Protein AF-A0A133UTX4-F1 (afdb_monomer)

Foldseek 3Di:
DDKAALCVLLVPDDDCPPLNVLVQVVFVVCQVVCVPDDPVLLVVLCQFQVWDWDDPPPQFPTKIKADQFAQWIKIWTWHDPDPVCVVVVDHITTGIIIGGPCNSFAHSVLVSLLVVLSSLLSVCVVVVHWAPADPDDDPDPLVVLLVQLLVLQPPVDPVSLQVLLNLRVFDWDDDPQWIWRWDDRGVQKIWIWIDHPDTDIFIGGPCSRSGHNVSRVSSRSSSSLSSLCVSCVVVVVDPGGPSSVVRGRD

Organism: NCBI:txid1698267

Nearest PDB structures (foldseek):
  6zgp-assembly1_B  TM=2.156E-01  e=4.205E+00  Acinetobacter baumannii
  5b3g-assembly1_A  TM=2.684E-01  e=7.625E+00  Arabidopsis thaliana

Mean predicted aligned error: 5.7 Å

Secondary structure (DSSP, 8-state):
---B-HHHHTT-SSS--HHHHHHHHHHHHHHHHHHT--HHHHHHHHHHHT-EE---SSS-SEEEEEEEETTEEEEEEEE---GGGGGGT---EEEEEEESTTGGGS-HHHHHHHHHHHHHHHHHHHHTPPP--------SHHHHHHHHHHTTS-TT-HHHHHHHHHHHTSEEEEETTEEEEEEEEETTEEEEEEESSS-EEEEESTTGGGS-HHHHHHHHHHHHHHHHHHHHHHTTTS---THHHHTS--

Structure (mmCIF, N/CA/C/O backbone):
data_AF-A0A133UTX4-F1
#
_entry.id   AF-A0A133UTX4-F1
#
loop_
_atom_site.group_PDB
_atom_site.id
_atom_site.type_symbol
_atom_site.label_atom_id
_atom_site.label_alt_id
_atom_site.label_comp_id
_atom_site.label_asym_id
_atom_site.label_entity_id
_atom_site.label_seq_id
_atom_site.pdbx_PDB_ins_code
_atom_site.Cartn_x
_atom_site.Cartn_y
_atom_site.Cartn_z
_atom_site.occupancy
_atom_site.B_iso_or_equiv
_atom_site.auth_seq_id
_atom_site.auth_comp_id
_atom_site.auth_asym_id
_atom_site.auth_atom_id
_atom_site.pdbx_PDB_model_num
ATOM 1 N N . MET A 1 1 ? -10.761 0.701 -17.772 1.00 80.81 1 MET A N 1
ATOM 2 C CA . MET A 1 1 ? -10.208 0.961 -16.427 1.00 80.81 1 MET A CA 1
ATOM 3 C C . MET A 1 1 ? -9.755 2.407 -16.413 1.00 80.81 1 MET A C 1
ATOM 5 O O . MET A 1 1 ? -9.067 2.785 -17.349 1.00 80.81 1 MET A O 1
ATOM 9 N N . GLU A 1 2 ? -10.198 3.218 -15.453 1.00 92.25 2 GLU A N 1
ATOM 10 C CA . GLU A 1 2 ? -9.689 4.590 -15.301 1.00 92.25 2 GLU A CA 1
ATOM 11 C C . GLU A 1 2 ? -8.306 4.520 -14.645 1.00 92.25 2 GLU A C 1
ATOM 13 O O . GLU A 1 2 ? -8.158 3.900 -13.590 1.00 92.25 2 GLU A O 1
ATOM 18 N N . LEU A 1 3 ? -7.305 5.098 -15.306 1.00 95.56 3 LEU A N 1
ATOM 19 C CA . LEU A 1 3 ? -5.949 5.248 -14.787 1.00 95.56 3 LEU A CA 1
ATOM 20 C C . LEU A 1 3 ? -5.788 6.688 -14.329 1.00 95.56 3 LEU A C 1
ATOM 22 O O . LEU A 1 3 ? -6.076 7.603 -15.098 1.00 95.56 3 LEU A O 1
ATOM 26 N N . ILE A 1 4 ? -5.310 6.876 -13.106 1.00 94.50 4 ILE A N 1
ATOM 27 C CA . ILE A 1 4 ? -5.096 8.202 -12.534 1.00 94.50 4 ILE A CA 1
ATOM 28 C C . ILE A 1 4 ? -3.651 8.363 -12.071 1.00 94.50 4 ILE A C 1
ATOM 30 O O . ILE A 1 4 ? -3.006 7.412 -11.619 1.00 94.50 4 ILE A O 1
ATOM 34 N N . SER A 1 5 ? -3.140 9.581 -12.182 1.00 93.81 5 SER A N 1
ATOM 35 C CA . SER A 1 5 ? -1.822 9.965 -11.684 1.00 93.81 5 SER A CA 1
ATOM 36 C C . SER A 1 5 ? -1.870 10.419 -10.223 1.00 93.81 5 SER A C 1
ATOM 38 O O . SER A 1 5 ? -2.915 10.819 -9.708 1.00 93.81 5 SER A O 1
ATOM 40 N N . ILE A 1 6 ? -0.711 10.445 -9.557 1.00 93.06 6 ILE A N 1
ATOM 41 C CA . ILE A 1 6 ? -0.613 10.974 -8.187 1.00 93.06 6 ILE A CA 1
ATOM 42 C C . ILE A 1 6 ? -1.030 12.452 -8.100 1.00 93.06 6 ILE A C 1
ATOM 44 O O . ILE A 1 6 ? -1.627 12.862 -7.114 1.00 93.06 6 ILE A O 1
ATOM 48 N N . LYS A 1 7 ? -0.802 13.245 -9.160 1.00 90.38 7 LYS A N 1
ATOM 49 C CA . LYS A 1 7 ? -1.225 14.656 -9.218 1.00 90.38 7 LYS A CA 1
ATOM 50 C C . LYS A 1 7 ? -2.736 14.815 -9.122 1.00 90.38 7 LYS A C 1
ATOM 52 O O . LYS A 1 7 ? -3.215 15.746 -8.482 1.00 90.38 7 LYS A O 1
ATOM 57 N N . GLU A 1 8 ? -3.468 13.922 -9.783 1.00 90.88 8 GLU A N 1
ATOM 58 C CA . GLU A 1 8 ? -4.930 13.910 -9.752 1.00 90.88 8 GLU A CA 1
ATOM 59 C C . GLU A 1 8 ? -5.462 13.458 -8.394 1.00 90.88 8 GLU A C 1
ATOM 61 O O . GLU A 1 8 ? -6.529 13.905 -7.991 1.00 90.88 8 GLU A O 1
ATOM 66 N N . ILE A 1 9 ? -4.726 12.600 -7.682 1.00 89.50 9 ILE A N 1
ATOM 67 C CA . ILE A 1 9 ? -5.059 12.188 -6.311 1.00 89.50 9 ILE A CA 1
ATOM 68 C C . ILE A 1 9 ? -4.800 13.330 -5.327 1.00 89.50 9 ILE A C 1
ATOM 70 O O . ILE A 1 9 ? -5.631 13.595 -4.466 1.00 89.50 9 ILE A O 1
ATOM 74 N N . ASP A 1 10 ? -3.686 14.044 -5.490 1.00 86.69 10 ASP A N 1
ATOM 75 C CA . ASP A 1 10 ? -3.348 15.216 -4.678 1.00 86.69 10 ASP A CA 1
ATOM 76 C C . ASP A 1 10 ? -4.178 16.466 -5.041 1.00 86.69 10 ASP A C 1
ATOM 78 O O . ASP A 1 10 ? -3.971 17.527 -4.458 1.00 86.69 10 ASP A O 1
ATOM 82 N N . ASN A 1 11 ? -5.082 16.380 -6.028 1.00 82.56 11 ASN A N 1
ATOM 83 C CA . ASN A 1 11 ? -5.885 17.495 -6.546 1.00 82.56 11 ASN A CA 1
ATOM 84 C C . ASN A 1 11 ? -5.064 18.728 -6.991 1.00 82.56 11 ASN A C 1
ATOM 86 O O . ASN A 1 11 ? -5.563 19.857 -6.982 1.00 82.56 11 ASN A O 1
ATOM 90 N N . VAL A 1 12 ? -3.811 18.547 -7.427 1.00 73.25 12 VAL A N 1
ATOM 91 C CA . VAL A 1 12 ? -2.937 19.664 -7.824 1.00 73.25 12 VAL A CA 1
ATOM 92 C C . VAL A 1 12 ? -2.939 19.841 -9.343 1.00 73.25 12 VAL A C 1
ATOM 94 O O . VAL A 1 12 ? -2.368 19.037 -10.078 1.00 73.25 12 VAL A O 1
ATOM 97 N N . GLN A 1 13 ? -3.548 20.930 -9.827 1.00 56.56 13 GLN A N 1
ATOM 98 C CA . GLN A 1 13 ? -3.708 21.187 -11.268 1.00 56.56 13 GLN A CA 1
ATOM 99 C C . GLN A 1 13 ? -2.582 22.017 -11.916 1.00 56.56 13 GLN A C 1
ATOM 101 O O . GLN A 1 13 ? -2.425 21.964 -13.132 1.00 56.56 13 GLN A O 1
ATOM 106 N N . SER A 1 14 ? -1.794 22.784 -11.151 1.00 48.72 14 SER A N 1
ATOM 107 C CA . SER A 1 14 ? -0.887 23.805 -11.722 1.00 48.72 14 SER A CA 1
ATOM 108 C C . SER A 1 14 ? 0.555 23.797 -11.202 1.00 48.72 14 SER A C 1
ATOM 110 O O . SER A 1 14 ? 1.435 24.358 -11.853 1.00 48.72 14 SER A O 1
ATOM 112 N N . VAL A 1 15 ? 0.833 23.141 -10.073 1.00 60.59 15 VAL A N 1
ATOM 113 C CA . VAL A 1 15 ? 2.180 23.009 -9.491 1.00 60.59 15 VAL A CA 1
ATOM 114 C C . VAL A 1 15 ? 2.548 21.528 -9.449 1.00 60.59 15 VAL A C 1
ATOM 116 O O . VAL A 1 15 ? 1.687 20.675 -9.255 1.00 60.59 15 VAL A O 1
ATOM 119 N N . SER A 1 16 ? 3.817 21.180 -9.665 1.00 66.25 16 SER A N 1
ATOM 120 C CA . SER A 1 16 ? 4.245 19.786 -9.510 1.00 66.25 16 SER A CA 1
ATOM 121 C C . SER A 1 16 ? 4.061 19.375 -8.047 1.00 66.25 16 SER A C 1
ATOM 123 O O . SER A 1 16 ? 4.800 19.873 -7.197 1.00 66.25 16 SER A O 1
ATOM 125 N N . SER A 1 17 ? 3.088 18.497 -7.766 1.00 81.00 17 SER A N 1
ATOM 126 C CA . SER A 1 17 ? 2.875 17.931 -6.428 1.00 81.00 17 SER A CA 1
ATOM 127 C C . SER A 1 17 ? 4.201 17.393 -5.857 1.00 81.00 17 SER A C 1
ATOM 129 O O . SER A 1 17 ? 4.974 16.803 -6.622 1.00 81.00 17 SER A O 1
ATOM 131 N N . PRO A 1 18 ? 4.492 17.568 -4.550 1.00 86.31 18 PRO A N 1
ATOM 132 C CA . PRO A 1 18 ? 5.656 16.959 -3.908 1.00 86.31 18 PRO A CA 1
ATOM 133 C C . PRO A 1 18 ? 5.764 15.453 -4.182 1.00 86.31 18 PRO A C 1
ATOM 135 O O . PRO A 1 18 ? 6.843 14.977 -4.531 1.00 86.31 18 PRO A O 1
ATOM 138 N N . HIS A 1 19 ? 4.639 14.735 -4.136 1.00 91.00 19 HIS A N 1
ATOM 139 C CA . HIS A 1 19 ? 4.586 13.298 -4.401 1.00 91.00 19 HIS A CA 1
ATOM 140 C C . HIS A 1 19 ? 4.868 12.972 -5.876 1.00 91.00 19 HIS A C 1
ATOM 142 O O . HIS A 1 19 ? 5.588 12.028 -6.179 1.00 91.00 19 HIS A O 1
ATOM 148 N N . ASP A 1 20 ? 4.392 13.792 -6.819 1.00 90.88 20 ASP A N 1
ATOM 149 C CA . ASP A 1 20 ? 4.739 13.640 -8.243 1.00 90.88 20 ASP A CA 1
ATOM 150 C C . ASP A 1 20 ? 6.239 13.827 -8.494 1.00 90.88 20 ASP A C 1
ATOM 152 O O . ASP A 1 20 ? 6.844 13.089 -9.271 1.00 90.88 20 ASP A O 1
ATOM 156 N N . GLN A 1 21 ? 6.863 14.798 -7.823 1.00 90.06 21 GLN A N 1
ATOM 157 C CA . GLN A 1 21 ? 8.310 15.000 -7.923 1.00 90.06 21 GLN A CA 1
ATOM 158 C C . GLN A 1 21 ? 9.084 13.812 -7.345 1.00 90.06 21 GLN A C 1
ATOM 160 O O . GLN A 1 21 ? 10.123 13.434 -7.883 1.00 90.06 21 GLN A O 1
ATOM 165 N N . GLU A 1 22 ? 8.591 13.227 -6.258 1.00 92.00 22 GLU A N 1
ATOM 166 C CA . GLU A 1 22 ? 9.178 12.046 -5.636 1.00 92.00 22 GLU A CA 1
ATOM 167 C C . GLU A 1 22 ? 9.068 10.808 -6.535 1.00 92.00 22 GLU A C 1
ATOM 169 O O . GLU A 1 22 ? 10.086 10.180 -6.830 1.00 92.00 22 GLU A O 1
ATOM 174 N N . LEU A 1 23 ? 7.885 10.531 -7.092 1.00 92.25 23 LEU A N 1
ATOM 175 C CA . LEU A 1 23 ? 7.697 9.429 -8.041 1.00 92.25 23 LEU A CA 1
ATOM 176 C C . LEU A 1 23 ? 8.544 9.603 -9.307 1.00 92.25 23 LEU A C 1
ATOM 178 O O . LEU A 1 23 ? 9.118 8.632 -9.795 1.00 92.25 23 LEU A O 1
ATOM 182 N N . LYS A 1 24 ? 8.723 10.831 -9.807 1.00 91.25 24 LYS A N 1
ATOM 183 C CA . LYS A 1 24 ? 9.667 11.098 -10.908 1.00 91.25 24 LYS A CA 1
ATOM 184 C C . LYS A 1 24 ? 11.111 10.794 -10.529 1.00 91.25 24 LYS A C 1
ATOM 186 O O . LYS A 1 24 ? 11.832 10.198 -11.322 1.00 91.25 24 LYS A O 1
ATOM 191 N N . LYS A 1 25 ? 11.546 11.157 -9.317 1.00 90.62 25 LYS A N 1
ATOM 192 C CA . LYS A 1 25 ? 12.889 10.798 -8.827 1.00 90.62 25 LYS A CA 1
ATOM 193 C C . LYS A 1 25 ? 13.060 9.284 -8.750 1.00 90.62 25 LYS A C 1
ATOM 195 O O . LYS A 1 25 ? 14.122 8.784 -9.122 1.00 90.62 25 LYS A O 1
ATOM 200 N N . PHE A 1 26 ? 12.035 8.556 -8.306 1.00 90.94 26 PHE A N 1
ATOM 201 C CA . PHE A 1 26 ? 12.049 7.095 -8.327 1.00 90.94 26 PHE A CA 1
ATOM 202 C C . PHE A 1 26 ? 12.153 6.566 -9.754 1.00 90.94 26 PHE A C 1
ATOM 204 O O . PHE A 1 26 ? 13.059 5.784 -10.029 1.00 90.94 26 PHE A O 1
ATOM 211 N N . GLY A 1 27 ? 11.305 7.042 -10.668 1.00 89.06 27 GLY A N 1
ATOM 212 C CA . GLY A 1 27 ? 11.340 6.661 -12.079 1.00 89.06 27 GLY A CA 1
ATOM 213 C C . GLY A 1 27 ? 12.728 6.851 -12.686 1.00 89.06 27 GLY A C 1
ATOM 214 O O . GLY A 1 27 ? 13.321 5.890 -13.162 1.00 89.06 27 GLY A O 1
ATOM 215 N N . ASN A 1 28 ? 13.313 8.041 -12.548 1.00 88.62 28 ASN A N 1
ATOM 216 C CA . ASN A 1 28 ? 14.631 8.357 -13.108 1.00 88.62 28 ASN A CA 1
ATOM 217 C C . ASN A 1 28 ? 15.762 7.510 -12.502 1.00 88.62 28 ASN A C 1
ATOM 219 O O . ASN A 1 28 ? 16.696 7.126 -13.199 1.00 88.62 28 ASN A O 1
ATOM 223 N N . LYS A 1 29 ? 15.689 7.184 -11.204 1.00 87.50 29 LYS A N 1
ATOM 224 C CA . LYS A 1 29 ? 16.669 6.304 -10.541 1.00 87.50 29 LYS A CA 1
ATOM 225 C C . LYS A 1 29 ? 16.614 4.871 -11.079 1.00 87.50 29 LYS A C 1
ATOM 227 O O . LYS A 1 29 ? 17.617 4.158 -11.035 1.00 87.50 29 LYS A O 1
ATOM 232 N N . TRP A 1 30 ? 15.439 4.437 -11.516 1.00 85.81 30 TRP A N 1
ATOM 233 C CA . TRP A 1 30 ? 15.148 3.043 -11.816 1.00 85.81 30 TRP A CA 1
ATOM 234 C C . TRP A 1 30 ? 15.098 2.726 -13.307 1.00 85.81 30 TRP A C 1
ATOM 236 O O . TRP A 1 30 ? 15.393 1.594 -13.677 1.00 85.81 30 TRP A O 1
ATOM 246 N N . VAL A 1 31 ? 14.776 3.702 -14.155 1.00 87.00 31 VAL A N 1
ATOM 247 C CA . VAL A 1 31 ? 14.455 3.493 -15.572 1.00 87.00 31 VAL A CA 1
ATOM 248 C C . VAL A 1 31 ? 15.536 2.731 -16.333 1.00 87.00 31 VAL A C 1
ATOM 250 O O . VAL A 1 31 ? 15.226 1.786 -17.052 1.00 87.00 31 VAL A O 1
ATOM 253 N N . SER A 1 32 ? 16.809 3.042 -16.087 1.00 83.44 32 SER A N 1
ATOM 254 C CA . SER A 1 32 ? 17.931 2.352 -16.729 1.00 83.44 32 SER A CA 1
ATOM 255 C C . SER A 1 32 ? 18.033 0.878 -16.339 1.00 83.44 32 SER A C 1
ATOM 257 O O . SER A 1 32 ? 18.363 0.051 -17.180 1.00 83.44 32 SER A O 1
ATOM 259 N N . ARG A 1 33 ? 17.704 0.523 -15.090 1.00 81.31 33 ARG A N 1
ATOM 260 C CA . ARG A 1 33 ? 17.711 -0.875 -14.626 1.00 81.31 33 ARG A CA 1
ATOM 261 C C . ARG A 1 33 ? 16.619 -1.699 -15.294 1.00 81.31 33 ARG A C 1
ATOM 263 O O . ARG A 1 33 ? 16.790 -2.891 -15.488 1.00 81.31 33 ARG A O 1
ATOM 270 N N . PHE A 1 34 ? 15.500 -1.057 -15.599 1.00 82.12 34 PHE A N 1
ATOM 271 C CA . PHE A 1 34 ? 14.303 -1.688 -16.135 1.00 82.12 34 PHE A CA 1
ATOM 272 C C . PHE A 1 34 ? 14.329 -1.847 -17.663 1.00 82.12 34 PHE A C 1
ATOM 274 O O . PHE A 1 34 ? 13.615 -2.701 -18.181 1.00 82.12 34 PHE A O 1
ATOM 281 N N . ARG A 1 35 ? 15.182 -1.089 -18.369 1.00 81.38 35 ARG A N 1
ATOM 282 C CA . ARG A 1 35 ? 15.414 -1.227 -19.818 1.00 81.38 35 ARG A CA 1
ATOM 283 C C . ARG A 1 35 ? 15.865 -2.635 -20.214 1.00 81.38 35 ARG A C 1
ATOM 285 O O . ARG A 1 35 ? 15.505 -3.119 -21.278 1.00 81.38 35 ARG A O 1
ATOM 292 N N . GLU A 1 36 ? 16.658 -3.281 -19.366 1.00 80.81 36 GLU A N 1
ATOM 293 C CA . GLU A 1 36 ? 17.255 -4.592 -19.653 1.00 80.81 36 GLU A CA 1
ATOM 294 C C . GLU A 1 36 ? 16.363 -5.770 -19.237 1.00 80.81 36 GLU A C 1
ATOM 296 O O . GLU A 1 36 ? 16.760 -6.922 -19.398 1.00 80.81 36 GLU A O 1
ATOM 301 N N . PHE A 1 37 ? 15.181 -5.515 -18.667 1.00 83.19 37 PHE A N 1
ATOM 302 C CA . PHE A 1 37 ? 14.344 -6.594 -18.152 1.00 83.19 37 PHE A CA 1
ATOM 303 C C . PHE A 1 37 ? 13.668 -7.354 -19.281 1.00 83.19 37 PHE A C 1
ATOM 305 O O . PHE A 1 37 ? 12.963 -6.786 -20.113 1.00 83.19 37 PHE A O 1
ATOM 312 N N . GLU A 1 38 ? 13.808 -8.673 -19.238 1.00 84.31 38 GLU A N 1
ATOM 313 C CA . GLU A 1 38 ? 13.044 -9.568 -20.090 1.00 84.31 38 GLU A CA 1
ATOM 314 C C . GLU A 1 38 ? 11.751 -10.010 -19.389 1.00 84.31 38 GLU A C 1
ATOM 316 O O . GLU A 1 38 ? 11.577 -9.881 -18.173 1.00 84.31 38 GLU A O 1
ATOM 321 N N . ASN A 1 39 ? 10.851 -10.649 -20.143 1.00 85.31 39 ASN A N 1
ATOM 322 C CA . ASN A 1 39 ? 9.605 -11.210 -19.604 1.00 85.31 39 ASN A CA 1
ATOM 323 C C . ASN A 1 39 ? 9.828 -12.101 -18.369 1.00 85.31 39 ASN A C 1
ATOM 325 O O . ASN A 1 39 ? 9.016 -12.095 -17.446 1.00 85.31 39 ASN A O 1
ATOM 329 N N . ARG A 1 40 ? 10.942 -12.843 -18.312 1.00 87.94 40 ARG A N 1
ATOM 330 C CA . ARG A 1 40 ? 11.275 -13.699 -17.161 1.00 87.94 40 ARG A CA 1
ATOM 331 C C . ARG A 1 40 ? 11.565 -12.896 -15.894 1.00 87.94 40 ARG A C 1
ATOM 333 O O . ARG A 1 40 ? 11.186 -13.335 -14.807 1.00 87.94 40 ARG A O 1
ATOM 340 N N . ASP A 1 41 ? 12.203 -11.736 -16.020 1.00 89.75 41 ASP A N 1
ATOM 341 C CA . ASP A 1 41 ? 12.479 -10.846 -14.891 1.00 89.75 41 ASP A CA 1
ATOM 342 C C . ASP A 1 41 ? 11.188 -10.203 -14.392 1.00 89.75 41 ASP A C 1
ATOM 344 O O . ASP A 1 41 ? 10.924 -10.197 -13.189 1.00 89.75 41 ASP A O 1
ATOM 348 N N . LEU A 1 42 ? 10.327 -9.763 -15.313 1.00 91.38 42 LEU A N 1
ATOM 349 C CA . LEU A 1 42 ? 9.007 -9.215 -14.991 1.00 91.38 42 LEU A CA 1
ATOM 350 C C . LEU A 1 42 ? 8.115 -10.253 -14.295 1.00 91.38 42 LEU A C 1
ATOM 352 O O . LEU A 1 42 ? 7.492 -9.960 -13.273 1.00 91.38 42 LEU A O 1
ATOM 356 N N . GLU A 1 43 ? 8.103 -11.498 -14.772 1.00 92.50 43 GLU A N 1
ATOM 357 C CA . GLU A 1 43 ? 7.412 -12.602 -14.102 1.00 92.50 43 GLU A CA 1
ATOM 358 C C . GLU A 1 43 ? 7.979 -12.868 -12.703 1.00 92.50 43 GLU A C 1
ATOM 360 O O . GLU A 1 43 ? 7.223 -13.046 -11.745 1.00 92.50 43 GLU A O 1
ATOM 365 N N . LYS A 1 44 ? 9.306 -12.873 -12.553 1.00 92.69 44 LYS A N 1
ATOM 366 C CA . LYS A 1 44 ? 9.952 -13.060 -11.251 1.00 92.69 44 LYS A CA 1
ATOM 367 C C . LYS A 1 44 ? 9.575 -11.938 -10.286 1.00 92.69 44 LYS A C 1
ATOM 369 O O . LYS A 1 44 ? 9.249 -12.223 -9.136 1.00 92.69 44 LYS A O 1
ATOM 374 N N . ILE A 1 45 ? 9.584 -10.688 -10.741 1.00 93.19 45 ILE A N 1
ATOM 375 C CA . ILE A 1 45 ? 9.256 -9.514 -9.926 1.00 93.19 45 ILE A CA 1
ATOM 376 C C . ILE A 1 45 ? 7.772 -9.481 -9.577 1.00 93.19 45 ILE A C 1
ATOM 378 O O . ILE A 1 45 ? 7.433 -9.229 -8.424 1.00 93.19 45 ILE A O 1
ATOM 382 N N . SER A 1 46 ? 6.884 -9.791 -10.521 1.00 95.44 46 SER A N 1
ATOM 383 C CA . SER A 1 46 ? 5.446 -9.873 -10.244 1.00 95.44 46 SER A CA 1
ATOM 384 C C . SER A 1 46 ? 5.157 -10.919 -9.165 1.00 95.44 46 SER A C 1
ATOM 386 O O . SER A 1 46 ? 4.526 -10.596 -8.160 1.00 95.44 46 SER A O 1
ATOM 388 N N . ARG A 1 47 ? 5.738 -12.123 -9.262 1.00 95.44 47 ARG A N 1
ATOM 389 C CA . ARG A 1 47 ? 5.643 -13.141 -8.200 1.00 95.44 47 ARG A CA 1
ATOM 390 C C . ARG A 1 47 ? 6.290 -12.684 -6.902 1.00 95.44 47 ARG A C 1
ATOM 392 O O . ARG A 1 47 ? 5.754 -12.962 -5.840 1.00 95.44 47 ARG A O 1
ATOM 399 N N . LEU A 1 48 ? 7.425 -11.990 -6.968 1.00 94.06 48 LEU A N 1
ATOM 400 C CA . LEU A 1 48 ? 8.123 -11.476 -5.793 1.00 94.06 48 LEU A CA 1
ATOM 401 C C . LEU A 1 48 ? 7.234 -10.509 -5.012 1.00 94.06 48 LEU A C 1
ATOM 403 O O . LEU A 1 48 ? 7.162 -10.624 -3.794 1.00 94.06 48 LEU A O 1
ATOM 407 N N . ILE A 1 49 ? 6.561 -9.576 -5.683 1.00 95.56 49 ILE A N 1
ATOM 408 C CA . ILE A 1 49 ? 5.781 -8.543 -5.000 1.00 95.56 49 ILE A CA 1
ATOM 409 C C . ILE A 1 49 ? 4.298 -8.889 -4.847 1.00 95.56 49 ILE A C 1
ATOM 411 O O . ILE A 1 49 ? 3.553 -8.083 -4.291 1.00 95.56 49 ILE A O 1
ATOM 415 N N . GLY A 1 50 ? 3.855 -10.056 -5.321 1.00 96.31 50 GLY A N 1
ATOM 416 C CA . GLY A 1 50 ? 2.437 -10.433 -5.338 1.00 96.31 50 GLY A CA 1
ATOM 417 C C . GLY A 1 50 ? 1.614 -9.577 -6.307 1.00 96.31 50 GLY A C 1
ATOM 418 O O . GLY A 1 50 ? 0.493 -9.186 -5.992 1.00 96.31 50 GLY A O 1
ATOM 419 N N . GLY A 1 51 ? 2.214 -9.211 -7.437 1.00 96.69 51 GLY A N 1
ATOM 420 C CA . GLY A 1 51 ? 1.583 -8.505 -8.543 1.00 96.69 51 GLY A CA 1
ATOM 421 C C . GLY A 1 51 ? 1.386 -9.398 -9.767 1.00 96.69 51 GLY A C 1
ATOM 422 O O . GLY A 1 51 ? 1.597 -10.611 -9.723 1.00 96.69 51 GLY A O 1
ATOM 423 N N . VAL A 1 52 ? 1.010 -8.770 -10.875 1.00 96.81 52 VAL A N 1
ATOM 424 C CA . VAL A 1 52 ? 0.821 -9.395 -12.188 1.00 96.81 52 VAL A CA 1
ATOM 425 C C . VAL A 1 52 ? 1.482 -8.543 -13.265 1.00 96.81 52 VAL A C 1
ATOM 427 O O . VAL A 1 52 ? 1.621 -7.335 -13.093 1.00 96.81 52 VAL A O 1
ATOM 430 N N . VAL A 1 53 ? 1.907 -9.177 -14.356 1.00 96.00 53 VAL A N 1
ATOM 431 C CA . VAL A 1 53 ? 2.335 -8.476 -15.571 1.00 96.00 53 VAL A CA 1
ATOM 432 C C . VAL A 1 53 ? 1.125 -8.400 -16.493 1.00 96.00 53 VAL A C 1
ATOM 434 O O . VAL A 1 53 ? 0.596 -9.436 -16.900 1.00 96.00 53 VAL A O 1
ATOM 437 N N . ASP A 1 54 ? 0.661 -7.193 -16.781 1.00 92.25 54 ASP A N 1
ATOM 438 C CA . ASP A 1 54 ? -0.518 -6.936 -17.600 1.00 92.25 54 ASP A CA 1
ATOM 439 C C . ASP A 1 54 ? -0.364 -5.635 -18.390 1.00 92.25 54 ASP A C 1
ATOM 441 O O . ASP A 1 54 ? 0.236 -4.673 -17.922 1.00 92.25 54 ASP A O 1
ATOM 445 N N . SER A 1 55 ? -0.895 -5.609 -19.614 1.00 92.81 55 SER A N 1
ATOM 446 C CA . SER A 1 55 ? -0.919 -4.386 -20.417 1.00 92.81 55 SER A CA 1
ATOM 447 C C . SER A 1 55 ? -2.041 -3.463 -19.938 1.00 92.81 55 SER A C 1
ATOM 449 O O . SER A 1 55 ? -3.181 -3.887 -19.733 1.00 92.81 55 SER A O 1
ATOM 451 N N . LEU A 1 56 ? -1.711 -2.184 -19.790 1.00 94.00 56 LEU A N 1
ATOM 452 C CA . LEU A 1 56 ? -2.619 -1.088 -19.469 1.00 94.00 56 LEU A CA 1
ATOM 453 C C . LEU A 1 56 ? -3.232 -0.455 -20.727 1.00 94.00 56 LEU A C 1
ATOM 455 O O . LEU A 1 56 ? -4.230 0.260 -20.615 1.00 94.00 56 LEU A O 1
ATOM 459 N N . GLY A 1 57 ? -2.660 -0.714 -21.908 1.00 92.62 57 GLY A N 1
ATOM 460 C CA . GLY A 1 57 ? -3.164 -0.217 -23.190 1.00 92.62 57 GLY A CA 1
ATOM 461 C C . GLY A 1 57 ? -2.858 1.262 -23.437 1.00 92.62 57 GLY A C 1
ATOM 462 O O . GLY A 1 57 ? -3.640 1.951 -24.092 1.00 92.62 57 GLY A O 1
ATOM 463 N N . ILE A 1 58 ? -1.743 1.758 -22.902 1.00 91.31 58 ILE A N 1
ATOM 464 C CA . ILE A 1 58 ? -1.279 3.149 -23.005 1.00 91.31 58 ILE A CA 1
ATOM 465 C C . ILE A 1 58 ? 0.052 3.258 -23.766 1.00 91.31 58 ILE A C 1
ATOM 467 O O . ILE A 1 58 ? 0.811 4.204 -23.551 1.00 91.31 58 ILE A O 1
ATOM 471 N N . ASN A 1 59 ? 0.310 2.314 -24.678 1.00 88.31 59 ASN A N 1
ATOM 472 C CA . ASN A 1 59 ? 1.555 2.182 -25.446 1.00 88.31 59 ASN A CA 1
ATOM 473 C C . ASN A 1 59 ? 2.795 2.029 -24.546 1.00 88.31 59 ASN A C 1
ATOM 475 O O . ASN A 1 59 ? 3.833 2.650 -24.772 1.00 88.31 59 ASN A O 1
ATOM 479 N N . GLU A 1 60 ? 2.656 1.262 -23.469 1.00 92.12 60 GLU A N 1
ATOM 480 C CA . GLU A 1 60 ? 3.761 0.767 -22.652 1.00 92.12 60 GLU A CA 1
ATOM 481 C C . GLU A 1 60 ? 4.400 -0.482 -23.272 1.00 92.12 60 GLU A C 1
ATOM 483 O O . GLU A 1 60 ? 3.712 -1.285 -23.901 1.00 92.12 60 GLU A O 1
ATOM 488 N N . GLU A 1 61 ? 5.699 -0.672 -23.046 1.00 92.38 61 GLU A N 1
ATOM 489 C CA . GLU A 1 61 ? 6.395 -1.919 -23.398 1.00 92.38 61 GLU A CA 1
ATOM 490 C C . GLU A 1 61 ? 5.969 -3.052 -22.465 1.00 92.38 61 GLU A C 1
ATOM 492 O O . GLU A 1 61 ? 5.736 -4.190 -22.871 1.00 92.38 61 GLU A O 1
ATOM 497 N N . TRP A 1 62 ? 5.838 -2.718 -21.184 1.00 94.00 62 TRP A N 1
ATOM 498 C CA . TRP A 1 62 ? 5.273 -3.594 -20.179 1.00 94.00 62 TRP A CA 1
ATOM 499 C C . TRP A 1 62 ? 4.693 -2.778 -19.032 1.00 94.00 62 TRP A C 1
ATOM 501 O O . TRP A 1 62 ? 5.068 -1.625 -18.782 1.00 94.00 62 TRP A O 1
ATOM 511 N N . ALA A 1 63 ? 3.794 -3.416 -18.293 1.00 95.50 63 ALA A N 1
ATOM 512 C CA . ALA A 1 63 ? 3.302 -2.907 -17.033 1.00 95.50 63 ALA A CA 1
ATOM 513 C C . ALA A 1 63 ? 3.229 -4.018 -15.986 1.00 95.50 63 ALA A C 1
ATOM 515 O O . ALA A 1 63 ? 3.034 -5.198 -16.285 1.00 95.50 63 ALA A O 1
ATOM 516 N N . LEU A 1 64 ? 3.438 -3.610 -14.740 1.00 96.12 64 LEU A N 1
ATOM 517 C CA . LEU A 1 64 ? 3.289 -4.447 -13.569 1.00 96.12 64 LEU A CA 1
ATOM 518 C C . LEU A 1 64 ? 2.227 -3.838 -12.663 1.00 96.12 64 LEU A C 1
ATOM 520 O O . LEU A 1 64 ? 2.364 -2.701 -12.205 1.00 96.12 64 LEU A O 1
ATOM 524 N N . THR A 1 65 ? 1.205 -4.625 -12.349 1.00 97.19 65 THR A N 1
ATOM 525 C CA . THR A 1 65 ? 0.104 -4.225 -11.476 1.00 97.19 65 THR A CA 1
ATOM 526 C C . THR A 1 65 ? 0.194 -4.919 -10.126 1.00 97.19 65 THR A C 1
ATOM 528 O O . THR A 1 65 ? 0.389 -6.131 -10.030 1.00 97.19 65 THR A O 1
ATOM 531 N N . LYS A 1 66 ? 0.005 -4.151 -9.054 1.00 96.56 66 LYS A N 1
ATOM 532 C CA . LYS A 1 66 ? -0.041 -4.636 -7.675 1.00 96.56 66 LYS A CA 1
ATOM 533 C C . LYS A 1 66 ? -1.245 -4.051 -6.949 1.00 96.56 66 LYS A C 1
ATOM 535 O O . LYS A 1 66 ? -1.468 -2.844 -6.953 1.00 96.56 66 LYS A O 1
ATOM 540 N N . ASN A 1 67 ? -1.979 -4.903 -6.242 1.00 96.31 67 ASN A N 1
ATOM 541 C CA . ASN A 1 67 ? -3.026 -4.451 -5.332 1.00 96.31 67 ASN A CA 1
ATOM 542 C C . ASN A 1 67 ? -2.392 -4.062 -3.992 1.00 96.31 67 ASN A C 1
ATOM 544 O O . ASN A 1 67 ? -1.772 -4.905 -3.338 1.00 96.31 67 ASN A O 1
ATOM 548 N N . PHE A 1 68 ? -2.560 -2.809 -3.564 1.00 95.75 68 PHE A N 1
ATOM 549 C CA . PHE A 1 68 ? -2.247 -2.423 -2.188 1.00 95.75 68 PHE A CA 1
ATOM 550 C C . PHE A 1 68 ? -3.405 -2.788 -1.269 1.00 95.75 68 PHE A C 1
ATOM 552 O O . PHE A 1 68 ? -3.195 -3.475 -0.279 1.00 95.75 68 PHE A O 1
ATOM 559 N N . TYR A 1 69 ? -4.636 -2.450 -1.647 1.00 96.50 69 TYR A N 1
ATOM 560 C CA . TYR A 1 69 ? -5.870 -2.839 -0.955 1.00 96.50 69 TYR A CA 1
ATOM 561 C C . TYR A 1 69 ? -6.950 -3.189 -1.992 1.00 96.50 69 TYR A C 1
ATOM 563 O O . TYR A 1 69 ? -6.765 -2.898 -3.177 1.00 96.50 69 TYR A O 1
ATOM 571 N N . PRO A 1 70 ? -8.087 -3.789 -1.593 1.00 96.19 70 PRO A N 1
ATOM 572 C CA . PRO A 1 70 ? -9.246 -3.900 -2.470 1.00 96.19 70 PRO A CA 1
ATOM 573 C C . PRO A 1 70 ? -9.616 -2.533 -3.042 1.00 96.19 70 PRO A C 1
ATOM 575 O O . PRO A 1 70 ? -9.744 -1.559 -2.296 1.00 96.19 70 PRO A O 1
ATOM 578 N N . GLU A 1 71 ? -9.757 -2.470 -4.365 1.00 94.25 71 GLU A N 1
ATOM 579 C CA . GLU A 1 71 ? -10.021 -1.240 -5.121 1.00 94.25 71 GLU A CA 1
ATOM 580 C C . GLU A 1 71 ? -8.982 -0.113 -4.950 1.00 94.25 71 GLU A C 1
ATOM 582 O O . GLU A 1 71 ? -9.288 1.051 -5.207 1.00 94.25 71 GLU A O 1
ATOM 587 N N . VAL A 1 72 ? -7.746 -0.448 -4.559 1.00 96.50 72 VAL A N 1
ATOM 588 C CA . VAL A 1 72 ? -6.584 0.456 -4.583 1.00 96.50 72 VAL A CA 1
ATOM 589 C C . VAL A 1 72 ? -5.412 -0.270 -5.236 1.00 96.50 72 VAL A C 1
ATOM 591 O O . VAL A 1 72 ? -4.712 -1.072 -4.602 1.00 96.50 72 VAL A O 1
ATOM 594 N N . ARG A 1 73 ? -5.215 0.001 -6.525 1.00 96.50 73 ARG A N 1
ATOM 595 C CA . ARG A 1 73 ? -4.213 -0.652 -7.368 1.00 96.50 73 ARG A CA 1
ATOM 596 C C . ARG A 1 73 ? -3.136 0.334 -7.769 1.00 96.50 73 ARG A C 1
ATOM 598 O O . ARG A 1 73 ? -3.422 1.495 -8.047 1.00 96.50 73 ARG A O 1
ATOM 605 N N . PHE A 1 74 ? -1.916 -0.167 -7.810 1.00 96.19 74 PHE A N 1
ATOM 606 C CA . PHE A 1 74 ? -0.740 0.513 -8.313 1.00 96.19 74 PHE A CA 1
ATOM 607 C C . PHE A 1 74 ? -0.289 -0.166 -9.607 1.00 96.19 74 PHE A C 1
ATOM 609 O O . PHE A 1 74 ? -0.273 -1.395 -9.687 1.00 96.19 74 PHE A O 1
ATOM 616 N N . HIS A 1 75 ? 0.103 0.640 -10.586 1.00 97.31 75 HIS A N 1
ATOM 617 C CA . HIS A 1 75 ? 0.659 0.208 -11.854 1.00 97.31 75 HIS A CA 1
ATOM 618 C C . HIS A 1 75 ? 2.010 0.887 -12.082 1.00 97.31 75 HIS A C 1
ATOM 620 O O . HIS A 1 75 ? 2.105 2.117 -12.079 1.00 97.31 75 HIS A O 1
ATOM 626 N N . LEU A 1 76 ? 3.042 0.079 -12.307 1.00 95.75 76 LEU A N 1
ATOM 627 C CA . LEU A 1 76 ? 4.338 0.517 -12.809 1.00 95.75 76 LEU A CA 1
ATOM 628 C C . LEU A 1 76 ? 4.369 0.250 -14.311 1.00 95.75 76 LEU A C 1
ATOM 630 O O . LEU A 1 76 ? 4.351 -0.916 -14.696 1.00 95.75 76 LEU A O 1
ATOM 634 N N . SER A 1 77 ? 4.416 1.287 -15.147 1.00 94.62 77 SER A N 1
ATOM 635 C CA . SER A 1 77 ? 4.540 1.121 -16.600 1.00 94.62 77 SER A CA 1
ATOM 636 C C . SER A 1 77 ? 5.875 1.646 -17.103 1.00 94.62 77 SER A C 1
ATOM 638 O O . SER A 1 77 ? 6.338 2.708 -16.678 1.00 94.62 77 SER A O 1
ATOM 640 N N . TYR A 1 78 ? 6.489 0.899 -18.013 1.00 93.62 78 TYR A N 1
ATOM 641 C CA . TYR A 1 78 ? 7.722 1.288 -18.682 1.00 93.62 78 TYR A CA 1
ATOM 642 C C . TYR A 1 78 ? 7.444 1.612 -20.146 1.00 93.62 78 TYR A C 1
ATOM 644 O O . TYR A 1 78 ? 6.771 0.857 -20.848 1.00 93.62 78 TYR A O 1
ATOM 652 N N . HIS A 1 79 ? 7.972 2.744 -20.595 1.00 91.12 79 HIS A N 1
ATOM 653 C CA . HIS A 1 79 ? 7.913 3.191 -21.978 1.00 91.12 79 HIS A CA 1
ATOM 654 C C . HIS A 1 79 ? 9.337 3.360 -22.497 1.00 91.12 79 HIS A C 1
ATOM 656 O O . HIS A 1 79 ? 10.116 4.131 -21.926 1.00 91.12 79 HIS A O 1
ATOM 662 N N . TYR A 1 80 ? 9.651 2.651 -23.576 1.00 85.38 80 TYR A N 1
ATOM 663 C CA . TYR A 1 80 ? 10.887 2.827 -24.320 1.00 85.38 80 TYR A CA 1
ATOM 664 C C . TYR A 1 80 ? 10.653 3.853 -25.429 1.00 85.38 80 TYR A C 1
ATOM 666 O O . TYR A 1 80 ? 9.725 3.708 -26.222 1.00 85.38 80 TYR A O 1
ATOM 674 N N . HIS A 1 8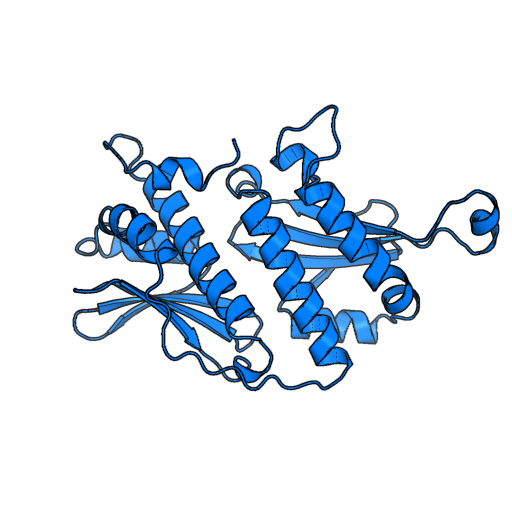1 ? 11.477 4.899 -25.472 1.00 78.75 81 HIS A N 1
ATOM 675 C CA . HIS A 1 81 ? 11.332 5.971 -26.465 1.00 78.75 81 HIS A CA 1
ATOM 676 C C . HIS A 1 81 ? 12.292 5.827 -27.656 1.00 78.75 81 HIS A C 1
ATOM 678 O O . HIS A 1 81 ? 12.181 6.585 -28.610 1.00 78.75 81 HIS A O 1
ATOM 684 N N . GLY A 1 82 ? 13.175 4.821 -27.665 1.00 69.00 82 GLY A N 1
ATOM 685 C CA . GLY A 1 82 ? 14.135 4.613 -28.753 1.00 69.00 82 GLY A CA 1
ATOM 686 C C . GLY A 1 82 ? 15.416 5.433 -28.598 1.00 69.00 82 GLY A C 1
ATOM 687 O O . GLY A 1 82 ? 15.394 6.584 -28.173 1.00 69.00 82 GLY A O 1
ATOM 688 N N . GLU A 1 83 ? 16.557 4.855 -28.987 1.00 65.25 83 GLU A N 1
ATOM 689 C CA . GLU A 1 83 ? 17.844 5.577 -28.997 1.00 65.25 83 GLU A CA 1
ATOM 690 C C . GLU A 1 83 ? 17.866 6.724 -30.020 1.00 65.25 83 GLU A C 1
ATOM 692 O O . GLU A 1 83 ? 18.557 7.712 -29.822 1.00 65.25 83 GLU A O 1
ATOM 697 N N . GLU A 1 84 ? 17.061 6.646 -31.083 1.00 60.62 84 GLU A N 1
ATOM 698 C CA . GLU A 1 84 ? 16.971 7.692 -32.115 1.00 60.62 84 GLU A CA 1
ATOM 699 C C . GLU A 1 84 ? 16.300 8.985 -31.617 1.00 60.62 84 GLU A C 1
ATOM 701 O O . GLU A 1 84 ? 16.444 10.039 -32.240 1.00 60.62 84 GLU A O 1
ATOM 706 N N . PHE A 1 85 ? 15.585 8.924 -30.489 1.00 58.84 85 PHE A N 1
ATOM 707 C CA . PHE A 1 85 ? 14.866 10.061 -29.915 1.00 58.84 85 PHE A CA 1
ATOM 708 C C . PHE A 1 85 ? 15.577 10.688 -28.706 1.00 58.84 85 PHE A C 1
ATOM 710 O O . PHE A 1 85 ? 15.151 11.742 -28.222 1.00 58.84 85 PHE A O 1
ATOM 717 N N . SER A 1 86 ? 16.713 10.122 -28.270 1.00 57.41 86 SER A N 1
ATOM 718 C CA . SER A 1 86 ? 17.493 10.667 -27.150 1.00 57.41 86 SER A CA 1
ATOM 719 C C . SER A 1 86 ? 18.029 12.071 -27.436 1.00 57.41 86 SER A C 1
ATOM 721 O O . SER A 1 86 ? 18.107 12.901 -26.532 1.00 57.41 86 SER A O 1
ATOM 723 N N . ASP A 1 87 ? 18.324 12.372 -28.704 1.00 53.53 87 ASP A N 1
ATOM 724 C CA . ASP A 1 87 ? 18.793 13.691 -29.150 1.00 53.53 87 ASP A CA 1
ATOM 725 C C . ASP A 1 87 ? 17.703 14.776 -29.062 1.00 53.53 87 ASP A C 1
ATOM 727 O O . ASP A 1 87 ? 18.008 15.970 -29.025 1.00 53.53 87 ASP A O 1
ATOM 731 N N . PHE A 1 88 ? 16.430 14.373 -28.978 1.00 58.25 88 PHE A N 1
ATOM 732 C CA . PHE A 1 88 ? 15.284 15.265 -28.778 1.00 58.25 88 PHE A CA 1
ATOM 733 C C . PHE A 1 88 ? 14.874 15.386 -27.302 1.00 58.25 88 PHE A C 1
ATOM 735 O O . PHE A 1 88 ? 13.907 16.083 -26.989 1.00 58.25 88 PHE A O 1
ATOM 742 N N . GLY A 1 89 ? 15.619 14.751 -26.390 1.00 55.09 89 GLY A N 1
ATOM 743 C CA . GLY A 1 89 ? 15.339 14.759 -24.955 1.00 55.09 89 GLY A CA 1
ATOM 744 C C . GLY A 1 89 ? 14.178 13.851 -24.539 1.00 55.09 89 GLY A C 1
ATOM 745 O O . GLY A 1 89 ? 13.678 13.996 -23.423 1.00 55.09 89 GLY A O 1
ATOM 746 N N . GLU A 1 90 ? 13.738 12.935 -25.408 1.00 58.34 90 GLU A N 1
ATOM 747 C CA . GLU A 1 90 ? 12.818 11.868 -25.016 1.00 58.34 90 GLU A CA 1
ATOM 748 C C . GLU A 1 90 ? 13.622 10.739 -24.367 1.00 58.34 90 GLU A C 1
ATOM 750 O O . GLU A 1 90 ? 14.263 9.926 -25.029 1.00 58.34 90 GLU A O 1
ATOM 755 N N . GLU A 1 91 ? 13.632 10.736 -23.037 1.00 69.62 91 GLU A N 1
ATOM 756 C CA . GLU A 1 91 ? 14.182 9.638 -22.250 1.00 69.62 91 GLU A CA 1
ATOM 757 C C . GLU A 1 91 ? 13.107 8.569 -22.032 1.00 69.62 91 GLU A C 1
ATOM 759 O O . GLU A 1 91 ? 11.912 8.870 -21.945 1.00 69.62 91 GLU A O 1
ATOM 764 N N . ASP A 1 92 ? 13.539 7.312 -21.901 1.00 84.94 92 ASP A N 1
ATOM 765 C CA . ASP A 1 92 ? 12.677 6.251 -21.387 1.00 84.94 92 ASP A CA 1
ATOM 766 C C . ASP A 1 92 ? 11.962 6.713 -20.116 1.00 84.94 92 ASP A C 1
ATOM 768 O O . ASP A 1 92 ? 12.509 7.461 -19.299 1.00 84.94 92 ASP A O 1
ATOM 772 N N . ALA A 1 93 ? 10.748 6.216 -19.906 1.00 88.44 93 ALA A N 1
ATOM 773 C CA . ALA A 1 93 ? 9.931 6.656 -18.791 1.00 88.44 93 ALA A CA 1
ATOM 774 C C . ALA A 1 93 ? 9.396 5.474 -17.992 1.00 88.44 93 ALA A C 1
ATOM 776 O O . ALA A 1 93 ? 8.693 4.612 -18.518 1.00 88.44 93 ALA A O 1
ATOM 777 N N . LEU A 1 94 ? 9.650 5.499 -16.684 1.00 91.56 94 LEU A N 1
ATOM 778 C CA . LEU A 1 94 ? 8.850 4.758 -15.715 1.00 91.56 94 LEU A CA 1
ATOM 779 C C . LEU A 1 94 ? 7.741 5.659 -15.193 1.00 91.56 94 LEU A C 1
ATOM 781 O O . LEU A 1 94 ? 8.005 6.728 -14.636 1.00 91.56 94 LEU A O 1
ATOM 785 N N . ARG A 1 95 ? 6.497 5.217 -15.359 1.00 93.12 95 ARG A N 1
ATOM 786 C CA . ARG A 1 95 ? 5.312 5.921 -14.876 1.00 93.12 95 ARG A CA 1
ATOM 787 C C . ARG A 1 95 ? 4.643 5.121 -13.770 1.00 93.12 95 ARG A C 1
ATOM 789 O O . ARG A 1 95 ? 4.601 3.893 -13.791 1.00 93.12 95 ARG A O 1
ATOM 796 N N . PHE A 1 96 ? 4.109 5.863 -12.811 1.00 95.75 96 PHE A N 1
ATOM 797 C CA . PHE A 1 96 ? 3.390 5.342 -11.661 1.00 95.75 96 PHE A CA 1
ATOM 798 C C . PHE A 1 96 ? 1.940 5.786 -11.799 1.00 95.75 96 PHE A C 1
ATOM 800 O O . PHE A 1 96 ? 1.644 6.983 -11.754 1.00 95.75 96 PHE A O 1
ATOM 807 N N . LEU A 1 97 ? 1.052 4.825 -12.021 1.00 96.81 97 LEU A N 1
ATOM 808 C CA . LEU A 1 97 ? -0.374 5.059 -12.205 1.00 96.81 97 LEU A CA 1
ATOM 809 C C . LEU A 1 97 ? -1.156 4.276 -11.162 1.00 96.81 97 LEU A C 1
ATOM 811 O O . LEU A 1 97 ? -0.667 3.300 -10.591 1.00 96.81 97 LEU A O 1
ATOM 815 N N . PHE A 1 98 ? -2.391 4.691 -10.930 1.00 97.25 98 PHE A N 1
ATOM 816 C CA . PHE A 1 98 ? -3.269 4.046 -9.971 1.00 97.25 98 PHE A CA 1
ATOM 817 C C . PHE A 1 98 ? -4.652 3.804 -10.563 1.00 97.25 98 PHE A C 1
ATOM 819 O O . PHE A 1 98 ? -5.069 4.490 -11.496 1.00 97.25 98 PHE A O 1
ATOM 826 N N . SER A 1 99 ? -5.370 2.828 -10.012 1.00 96.81 99 SER A N 1
ATOM 827 C CA . SER A 1 99 ? -6.762 2.555 -10.375 1.00 96.81 99 SER A CA 1
ATOM 828 C C . SER A 1 99 ? -7.541 1.888 -9.237 1.00 96.81 99 SER A C 1
ATOM 830 O O . SER A 1 99 ? -6.980 1.502 -8.207 1.00 96.81 99 SER A O 1
ATOM 832 N N . GLY A 1 100 ? -8.849 1.734 -9.446 1.00 95.69 100 GLY A N 1
ATOM 833 C CA . GLY A 1 100 ? -9.793 1.167 -8.482 1.00 95.69 100 GLY A CA 1
ATOM 834 C C . GLY A 1 100 ? -10.628 2.244 -7.794 1.00 95.69 100 GLY A C 1
ATOM 835 O O . GLY A 1 100 ? -10.202 3.383 -7.645 1.00 95.69 100 GLY A O 1
ATOM 836 N N . GLU A 1 101 ? -11.842 1.891 -7.383 1.00 93.75 101 GLU A N 1
ATOM 837 C CA . GLU A 1 101 ? -12.834 2.851 -6.873 1.00 93.75 101 GLU A CA 1
ATOM 838 C C . GLU A 1 101 ? -12.381 3.605 -5.613 1.00 93.75 101 GLU A C 1
ATOM 840 O O . GLU A 1 101 ? -12.784 4.744 -5.380 1.00 93.75 101 GLU A O 1
ATOM 845 N N . ARG A 1 102 ? -11.530 2.986 -4.787 1.00 94.31 102 ARG A N 1
ATOM 846 C CA . ARG A 1 102 ? -11.105 3.532 -3.490 1.00 94.31 102 ARG A CA 1
ATOM 847 C C . ARG A 1 102 ? -9.783 4.280 -3.554 1.00 94.31 102 ARG A C 1
ATOM 849 O O . ARG A 1 102 ? -9.347 4.801 -2.531 1.00 94.31 102 ARG A O 1
ATOM 856 N N . VAL A 1 103 ? -9.146 4.361 -4.720 1.00 94.06 103 VAL A N 1
ATOM 857 C CA . VAL A 1 103 ? -7.848 5.030 -4.871 1.00 94.06 103 VAL A CA 1
ATOM 858 C C . VAL A 1 103 ? -7.892 6.490 -4.405 1.00 94.06 103 VAL A C 1
ATOM 860 O O . VAL A 1 103 ? -6.977 6.945 -3.727 1.00 94.06 103 VAL A O 1
ATOM 863 N N . ARG A 1 104 ? -9.004 7.194 -4.659 1.00 92.06 104 ARG A N 1
ATOM 864 C CA . ARG A 1 104 ? -9.213 8.597 -4.261 1.00 92.06 104 ARG A CA 1
ATOM 865 C C . ARG A 1 104 ? -9.432 8.775 -2.753 1.00 92.06 104 ARG A C 1
ATOM 867 O O . ARG A 1 104 ? -9.487 9.901 -2.279 1.00 92.06 104 ARG A O 1
ATOM 874 N N . ASN A 1 105 ? -9.530 7.684 -1.992 1.00 92.19 105 ASN A N 1
ATOM 875 C CA . ASN A 1 105 ? -9.573 7.728 -0.531 1.00 92.19 105 ASN A CA 1
ATOM 876 C C . ASN A 1 105 ? -8.170 7.649 0.093 1.00 92.19 105 ASN A C 1
ATOM 878 O O . ASN A 1 105 ? -8.025 7.930 1.282 1.00 92.19 105 ASN A O 1
ATOM 882 N N . ALA A 1 106 ? -7.151 7.238 -0.669 1.00 92.12 106 ALA A N 1
ATOM 883 C CA . ALA A 1 106 ? -5.776 7.120 -0.199 1.00 92.12 106 ALA A CA 1
ATOM 884 C C . ALA A 1 106 ? -5.004 8.423 -0.438 1.00 92.12 106 ALA A C 1
ATOM 886 O O . ALA A 1 106 ? -5.105 9.019 -1.505 1.00 92.12 106 ALA A O 1
ATOM 887 N N . THR A 1 107 ? -4.226 8.861 0.553 1.00 92.31 107 THR A N 1
ATOM 888 C CA . THR A 1 107 ? -3.381 10.057 0.437 1.00 92.31 107 THR A CA 1
ATOM 889 C C . THR A 1 107 ? -2.204 9.799 -0.496 1.00 92.31 107 THR A C 1
ATOM 891 O O . THR A 1 107 ? -1.698 8.675 -0.569 1.00 92.31 107 THR A O 1
ATOM 894 N N . GLY A 1 108 ? -1.710 10.849 -1.160 1.00 92.75 108 GLY A N 1
ATOM 895 C CA . GLY A 1 108 ? -0.501 10.729 -1.969 1.00 92.75 108 GLY A CA 1
ATOM 896 C C . GLY A 1 108 ? 0.724 10.289 -1.161 1.00 92.75 108 GLY A C 1
ATOM 897 O O . GLY A 1 108 ? 1.541 9.529 -1.675 1.00 92.75 108 GLY A O 1
ATOM 898 N N . GLU A 1 109 ? 0.795 10.660 0.123 1.00 92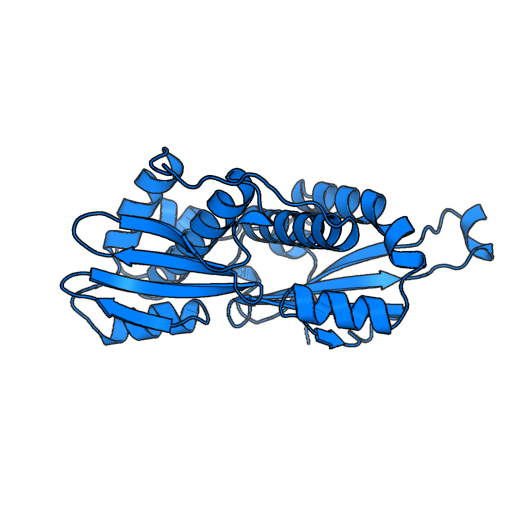.31 109 GLU A N 1
ATOM 899 C CA . GLU A 1 109 ? 1.837 10.220 1.065 1.00 92.31 109 GLU A CA 1
ATOM 900 C C . GLU A 1 109 ? 1.808 8.696 1.279 1.00 92.31 109 GLU A C 1
ATOM 902 O O . GLU A 1 109 ? 2.838 8.035 1.143 1.00 92.31 109 GLU A O 1
ATOM 907 N N . ASP A 1 110 ? 0.628 8.115 1.545 1.00 93.56 110 ASP A N 1
ATOM 908 C CA . ASP A 1 110 ? 0.481 6.665 1.724 1.00 93.56 110 ASP A CA 1
ATOM 909 C C . ASP A 1 110 ? 0.847 5.919 0.432 1.00 93.56 110 ASP A C 1
ATOM 911 O O . ASP A 1 110 ? 1.567 4.921 0.460 1.00 93.56 110 ASP A O 1
ATOM 915 N N . LEU A 1 111 ? 0.359 6.398 -0.718 1.00 95.75 111 LEU A N 1
ATOM 916 C CA . LEU A 1 111 ? 0.595 5.758 -2.014 1.00 95.75 111 LEU A CA 1
ATOM 917 C C . LEU A 1 111 ? 2.067 5.818 -2.431 1.00 95.75 111 LEU A C 1
ATOM 919 O O . LEU A 1 111 ? 2.626 4.806 -2.857 1.00 95.75 111 LEU A O 1
ATOM 923 N N . THR A 1 112 ? 2.700 6.980 -2.279 1.00 95.50 112 THR A N 1
ATOM 924 C CA . THR A 1 112 ? 4.108 7.192 -2.640 1.00 95.50 112 THR A CA 1
ATOM 925 C C . THR A 1 112 ? 5.029 6.389 -1.734 1.00 95.50 112 THR A C 1
ATOM 927 O O . THR A 1 112 ? 5.931 5.716 -2.229 1.00 95.50 112 THR A O 1
ATOM 930 N N . GLY A 1 113 ? 4.752 6.357 -0.428 1.00 95.00 113 GLY A N 1
ATOM 931 C CA . GLY A 1 113 ? 5.527 5.544 0.502 1.00 95.00 113 GLY A CA 1
ATOM 932 C C . GLY A 1 113 ? 5.368 4.039 0.272 1.00 95.00 113 GLY A C 1
ATOM 933 O O . GLY A 1 113 ? 6.353 3.306 0.318 1.00 95.00 113 GLY A O 1
ATOM 934 N N . MET A 1 114 ? 4.169 3.550 -0.072 1.00 96.06 114 MET A N 1
ATOM 935 C CA . MET A 1 114 ? 3.996 2.142 -0.469 1.00 96.06 114 MET A CA 1
ATOM 936 C C . MET A 1 114 ? 4.756 1.797 -1.760 1.00 96.06 114 MET A C 1
ATOM 938 O O . MET A 1 114 ? 5.272 0.680 -1.889 1.00 96.06 114 MET A O 1
ATOM 942 N N . ILE A 1 115 ? 4.853 2.734 -2.709 1.00 96.44 115 ILE A N 1
ATOM 943 C CA . ILE A 1 115 ? 5.675 2.570 -3.915 1.00 96.44 115 ILE A CA 1
ATOM 944 C C . ILE A 1 115 ? 7.159 2.515 -3.554 1.00 96.44 115 ILE A C 1
ATOM 946 O O . ILE A 1 115 ? 7.844 1.614 -4.035 1.00 96.44 115 ILE A O 1
ATOM 950 N N . ASP A 1 116 ? 7.650 3.412 -2.697 1.00 95.12 116 ASP A N 1
ATOM 951 C CA . ASP A 1 116 ? 9.055 3.420 -2.271 1.00 95.12 116 ASP A CA 1
ATOM 952 C C . ASP A 1 116 ? 9.448 2.088 -1.615 1.00 95.12 116 ASP A C 1
ATOM 954 O O . ASP A 1 116 ? 10.394 1.432 -2.056 1.00 95.12 116 ASP A O 1
ATOM 958 N N . VAL A 1 117 ? 8.643 1.608 -0.655 1.00 95.56 117 VAL A N 1
ATOM 959 C CA . VAL A 1 117 ? 8.823 0.285 -0.027 1.00 95.56 117 VAL A CA 1
ATOM 960 C C . VAL A 1 117 ? 8.858 -0.825 -1.085 1.00 95.56 117 VAL A C 1
ATOM 962 O O . VAL A 1 117 ? 9.708 -1.716 -1.031 1.00 95.56 117 VAL A O 1
ATOM 965 N N . THR A 1 118 ? 7.959 -0.771 -2.074 1.00 96.00 118 THR A N 1
ATOM 966 C CA . THR A 1 118 ? 7.882 -1.773 -3.148 1.00 96.00 118 THR A CA 1
ATOM 967 C C . THR A 1 118 ? 9.133 -1.760 -4.028 1.00 96.00 118 THR A C 1
ATOM 969 O O . THR A 1 118 ? 9.725 -2.814 -4.260 1.00 96.00 118 THR A O 1
ATOM 972 N N . LEU A 1 119 ? 9.570 -0.591 -4.503 1.00 93.50 119 LEU A N 1
ATOM 973 C CA . LEU A 1 119 ? 10.755 -0.466 -5.353 1.00 93.50 119 LEU A CA 1
ATOM 974 C C . LEU A 1 119 ? 12.026 -0.862 -4.604 1.00 93.50 119 LEU A C 1
ATOM 976 O O . LEU A 1 119 ? 12.842 -1.621 -5.129 1.00 93.50 119 LEU A O 1
ATOM 980 N N . ASN A 1 120 ? 12.190 -0.401 -3.364 1.00 92.56 120 ASN A N 1
ATOM 981 C CA . ASN A 1 120 ? 13.347 -0.749 -2.549 1.00 92.56 120 ASN A CA 1
ATOM 982 C C . ASN A 1 120 ? 13.414 -2.262 -2.292 1.00 92.56 120 ASN A C 1
ATOM 984 O O . ASN A 1 120 ? 14.490 -2.856 -2.419 1.00 92.56 120 ASN A O 1
ATOM 988 N N . PHE A 1 121 ? 12.271 -2.910 -2.044 1.00 93.06 121 PHE A N 1
ATOM 989 C CA . PHE A 1 121 ? 12.194 -4.364 -1.922 1.00 93.06 121 PHE A CA 1
ATOM 990 C C . PHE A 1 121 ? 12.566 -5.096 -3.221 1.00 93.06 121 PHE A C 1
ATOM 992 O O . PHE A 1 121 ? 13.358 -6.043 -3.177 1.00 93.06 121 PHE A O 1
ATOM 999 N N . ILE A 1 122 ? 12.073 -4.639 -4.380 1.00 91.88 122 ILE A N 1
ATOM 1000 C CA . ILE A 1 122 ? 12.489 -5.168 -5.692 1.00 91.88 122 ILE A CA 1
ATOM 1001 C C . ILE A 1 122 ? 14.011 -5.051 -5.837 1.00 91.88 122 ILE A C 1
ATOM 1003 O O . ILE A 1 122 ? 14.678 -6.017 -6.198 1.00 91.88 122 ILE A O 1
ATOM 1007 N N . GLY A 1 123 ? 14.583 -3.898 -5.491 1.00 88.94 123 GLY A N 1
ATOM 1008 C CA . GLY A 1 123 ? 16.011 -3.622 -5.669 1.00 88.94 123 GLY A CA 1
ATOM 1009 C C . GLY A 1 123 ? 16.895 -4.513 -4.834 1.00 88.94 123 GLY A C 1
ATOM 1010 O O . GLY A 1 123 ? 17.830 -5.113 -5.360 1.00 88.94 123 GLY A O 1
ATOM 1011 N N . ARG A 1 124 ? 16.563 -4.653 -3.552 1.00 88.06 124 ARG A N 1
ATOM 1012 C CA . ARG A 1 124 ? 17.277 -5.565 -2.657 1.00 88.06 124 ARG A CA 1
ATOM 1013 C C . ARG A 1 124 ? 17.152 -7.012 -3.115 1.00 88.06 124 ARG A C 1
ATOM 1015 O O . ARG A 1 124 ? 18.157 -7.715 -3.135 1.00 88.06 124 ARG A O 1
ATOM 1022 N N . SER A 1 125 ? 15.969 -7.424 -3.563 1.00 86.06 125 SER A N 1
ATOM 1023 C CA . SER A 1 125 ? 15.731 -8.792 -4.036 1.00 86.06 125 SER A CA 1
ATOM 1024 C C . SER A 1 125 ? 16.503 -9.120 -5.316 1.00 86.06 125 SER A C 1
ATOM 1026 O O . SER A 1 125 ? 17.011 -10.230 -5.459 1.00 86.06 125 SER A O 1
ATOM 1028 N N . LEU A 1 126 ? 16.640 -8.159 -6.234 1.00 82.19 126 LEU A N 1
ATOM 1029 C CA . LEU A 1 126 ? 17.468 -8.313 -7.434 1.00 82.19 126 LEU A CA 1
ATOM 1030 C C . LEU A 1 126 ? 18.966 -8.337 -7.106 1.00 82.19 126 LEU A C 1
ATOM 1032 O O . LEU A 1 126 ? 19.723 -9.040 -7.766 1.00 82.19 126 LEU A O 1
ATOM 1036 N N . MET A 1 127 ? 19.388 -7.607 -6.070 1.00 77.88 127 MET A N 1
ATOM 1037 C CA . MET A 1 127 ? 20.784 -7.542 -5.622 1.00 77.88 127 MET A CA 1
ATOM 1038 C C . MET A 1 127 ? 21.164 -8.628 -4.598 1.00 77.88 127 MET A C 1
ATOM 1040 O O . MET A 1 127 ? 22.325 -8.695 -4.201 1.00 77.88 127 MET A O 1
ATOM 1044 N N . GLY A 1 128 ? 20.218 -9.461 -4.148 1.00 70.44 128 GLY A N 1
ATOM 1045 C CA . GLY A 1 128 ? 20.450 -10.482 -3.118 1.00 70.44 128 GLY A CA 1
ATOM 1046 C C . GLY A 1 128 ? 20.795 -9.915 -1.733 1.00 70.44 128 GLY A C 1
ATOM 1047 O O . GLY A 1 128 ? 21.498 -10.565 -0.963 1.00 70.44 128 GLY A O 1
ATOM 1048 N N . ILE A 1 129 ? 20.346 -8.696 -1.422 1.00 74.31 129 ILE A N 1
ATOM 1049 C CA . ILE A 1 129 ? 20.643 -8.012 -0.157 1.00 74.31 129 ILE A CA 1
ATOM 1050 C C . ILE A 1 129 ? 19.622 -8.425 0.908 1.00 74.31 129 ILE A C 1
ATOM 1052 O O . ILE A 1 129 ? 18.418 -8.282 0.697 1.00 74.31 129 ILE A O 1
ATOM 1056 N N . VAL A 1 130 ? 20.111 -8.865 2.069 1.00 68.81 130 VAL A N 1
ATOM 1057 C CA . VAL A 1 130 ? 19.309 -9.114 3.279 1.00 68.81 130 VAL A CA 1
ATOM 1058 C C . VAL A 1 130 ? 19.477 -7.935 4.240 1.00 68.81 130 VAL A C 1
ATOM 1060 O O . VAL A 1 130 ? 20.577 -7.403 4.386 1.00 68.81 130 VAL A O 1
ATOM 1063 N N . CYS A 1 131 ? 18.391 -7.514 4.882 1.00 71.25 131 CYS A N 1
ATOM 1064 C CA . CYS A 1 131 ? 18.393 -6.504 5.933 1.00 71.25 131 CYS A CA 1
ATOM 1065 C C . CYS A 1 131 ? 18.415 -7.176 7.314 1.00 71.25 131 CYS A C 1
ATOM 1067 O O . CYS A 1 131 ? 17.698 -8.140 7.570 1.00 71.25 131 CYS A O 1
ATOM 1069 N N . GLU A 1 132 ? 19.193 -6.628 8.245 1.00 56.69 132 GLU A N 1
ATOM 1070 C CA . GLU A 1 132 ? 19.091 -6.975 9.668 1.00 56.69 132 GLU A CA 1
ATOM 1071 C C . GLU A 1 132 ? 17.943 -6.173 10.303 1.00 56.69 132 GLU A C 1
ATOM 1073 O O . GLU A 1 132 ? 18.164 -5.299 11.136 1.00 56.69 132 GLU A O 1
ATOM 1078 N N . GLY A 1 133 ? 16.711 -6.397 9.838 1.00 54.34 133 GLY A N 1
ATOM 1079 C CA . GLY A 1 133 ? 15.527 -5.789 10.446 1.00 54.34 133 GLY A CA 1
ATOM 1080 C C . GLY A 1 133 ? 15.238 -6.439 11.799 1.00 54.34 133 GLY A C 1
ATOM 1081 O O . GLY A 1 133 ? 15.128 -7.666 11.879 1.00 54.34 133 GLY A O 1
ATOM 1082 N N . ASN A 1 134 ? 15.104 -5.640 12.855 1.00 53.69 134 ASN A N 1
ATOM 1083 C CA . ASN A 1 134 ? 14.673 -6.098 14.169 1.00 53.69 134 ASN A CA 1
ATOM 1084 C C . ASN A 1 134 ? 13.497 -5.240 14.654 1.00 53.69 134 ASN A C 1
ATOM 1086 O O . ASN A 1 134 ? 13.663 -4.154 15.212 1.00 53.69 134 ASN A O 1
ATOM 1090 N N . GLN A 1 135 ? 12.281 -5.757 14.472 1.00 56.19 135 GLN A N 1
ATOM 1091 C CA . GLN A 1 135 ? 11.074 -5.103 14.963 1.00 56.19 135 GLN A CA 1
ATOM 1092 C C . GLN A 1 135 ? 10.922 -5.304 16.467 1.00 56.19 135 GLN A C 1
ATOM 1094 O O . GLN A 1 135 ? 10.220 -6.217 16.894 1.00 56.19 135 GLN A O 1
ATOM 1099 N N . ASP A 1 136 ? 11.526 -4.432 17.273 1.00 50.97 136 ASP A N 1
ATOM 1100 C CA . ASP A 1 136 ? 11.295 -4.501 18.716 1.00 50.97 136 ASP A CA 1
ATOM 1101 C C . ASP A 1 136 ? 10.301 -3.465 19.247 1.00 50.97 136 ASP A C 1
ATOM 1103 O O . ASP A 1 136 ? 9.521 -3.812 20.132 1.00 50.97 136 ASP A O 1
ATOM 1107 N N . LYS A 1 137 ? 10.223 -2.214 18.762 1.00 50.59 137 LYS A N 1
ATOM 1108 C CA . LYS A 1 137 ? 9.291 -1.230 19.366 1.00 50.59 137 LYS A CA 1
ATOM 1109 C C . LYS A 1 137 ? 8.851 -0.108 18.431 1.00 50.59 137 LYS A C 1
ATOM 1111 O O . LYS A 1 137 ? 9.461 0.958 18.416 1.00 50.59 137 LYS A O 1
ATOM 1116 N N . LEU A 1 138 ? 7.672 -0.256 17.831 1.00 52.97 138 LEU A N 1
ATOM 1117 C CA . LEU A 1 138 ? 6.857 0.901 17.466 1.00 52.97 138 LEU A CA 1
ATOM 1118 C C . LEU A 1 138 ? 5.841 1.210 18.561 1.00 52.97 138 LEU A C 1
ATOM 1120 O O . LEU A 1 138 ? 4.732 0.685 18.605 1.00 52.97 138 LEU A O 1
ATOM 1124 N N . ARG A 1 139 ? 6.220 2.139 19.433 1.00 56.47 139 ARG A N 1
ATOM 1125 C CA . ARG A 1 139 ? 5.284 2.886 20.275 1.00 56.47 139 ARG A CA 1
ATOM 1126 C C . ARG A 1 139 ? 5.658 4.364 20.193 1.00 56.47 139 ARG A C 1
ATOM 1128 O O . ARG A 1 139 ? 6.040 4.986 21.175 1.00 56.47 139 ARG A O 1
ATOM 1135 N N . ASN A 1 140 ? 5.631 4.884 18.966 1.00 55.22 140 ASN A N 1
ATOM 1136 C CA . ASN A 1 140 ? 5.934 6.279 18.648 1.00 55.22 140 ASN A CA 1
ATOM 1137 C C . ASN A 1 140 ? 4.641 7.102 18.516 1.00 55.22 140 ASN A C 1
ATOM 1139 O O . ASN A 1 140 ? 3.564 6.558 18.276 1.00 55.22 140 ASN A O 1
ATOM 1143 N N . LYS A 1 141 ? 4.766 8.434 18.585 1.00 57.84 141 LYS A N 1
ATOM 1144 C CA . LYS A 1 141 ? 3.698 9.452 18.435 1.00 57.84 141 LYS A CA 1
ATOM 1145 C C . LYS A 1 141 ? 2.708 9.204 17.276 1.00 57.84 141 LYS A C 1
ATOM 1147 O O . LYS A 1 141 ? 1.547 9.606 17.355 1.00 57.84 141 LYS A O 1
ATOM 1152 N N . TYR A 1 142 ? 3.140 8.529 16.206 1.00 67.81 142 TYR A N 1
ATOM 1153 C CA . TYR A 1 142 ? 2.277 8.141 15.085 1.00 67.81 142 TYR A CA 1
ATOM 1154 C C . TYR A 1 142 ? 1.140 7.191 15.493 1.00 67.81 142 TYR A C 1
ATOM 1156 O O . TYR A 1 142 ? 0.046 7.302 14.940 1.00 67.81 142 TYR A O 1
ATOM 1164 N N . PHE A 1 143 ? 1.355 6.314 16.477 1.00 76.50 143 PHE A N 1
ATOM 1165 C CA . PHE A 1 143 ? 0.347 5.358 16.942 1.00 76.50 143 PHE A CA 1
ATOM 1166 C C . PHE A 1 143 ? -0.683 5.998 17.866 1.00 76.50 143 PHE A C 1
ATOM 1168 O O . PHE A 1 143 ? -1.861 5.717 17.708 1.00 76.50 143 PHE A O 1
ATOM 1175 N N . GLU A 1 144 ? -0.292 6.910 18.760 1.00 76.69 144 GLU A N 1
ATOM 1176 C CA . GLU A 1 144 ? -1.219 7.499 19.746 1.00 76.69 144 GLU A CA 1
ATOM 1177 C C . GLU A 1 144 ? -2.417 8.208 19.091 1.00 76.69 144 GLU A C 1
ATOM 1179 O O . GLU A 1 144 ? -3.560 8.093 19.539 1.00 76.69 144 GLU A O 1
ATOM 1184 N N . SER A 1 145 ? -2.172 8.941 17.999 1.00 78.88 145 SER A N 1
ATOM 1185 C CA . SER A 1 145 ? -3.238 9.608 17.236 1.00 78.88 145 SER A CA 1
ATOM 1186 C C . SER A 1 145 ? -4.161 8.621 16.512 1.00 78.88 145 SER A C 1
ATOM 1188 O O . SER A 1 145 ? -5.362 8.870 16.405 1.00 78.88 145 SER A O 1
ATOM 1190 N N . ARG A 1 146 ? -3.613 7.489 16.059 1.00 90.25 146 ARG A N 1
ATOM 1191 C CA . ARG A 1 146 ? -4.335 6.420 15.356 1.00 90.25 146 ARG A CA 1
ATOM 1192 C C . ARG A 1 146 ? -5.127 5.554 16.317 1.00 90.25 146 ARG A C 1
ATOM 1194 O O . ARG A 1 146 ? -6.272 5.243 16.031 1.00 90.25 146 ARG A O 1
ATOM 1201 N N . GLU A 1 147 ? -4.576 5.249 17.484 1.00 89.25 147 GLU A N 1
ATOM 1202 C CA . GLU A 1 147 ? -5.229 4.461 18.525 1.00 89.25 147 GLU A CA 1
ATOM 1203 C C . GLU A 1 147 ? -6.572 5.075 18.931 1.00 89.25 147 GLU A C 1
ATOM 1205 O O . GLU A 1 147 ? -7.578 4.373 19.004 1.00 8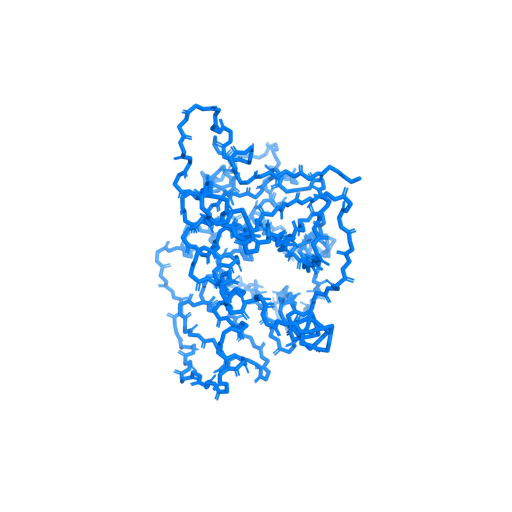9.25 147 GLU A O 1
ATOM 1210 N N . LYS A 1 148 ? -6.626 6.404 19.096 1.00 88.94 148 LYS A N 1
ATOM 1211 C CA . LYS A 1 148 ? -7.881 7.117 19.379 1.00 88.94 148 LYS A CA 1
ATOM 1212 C C . LYS A 1 148 ? -8.944 6.908 18.301 1.00 88.94 148 LYS A C 1
ATOM 1214 O O . LYS A 1 148 ? -10.115 6.796 18.643 1.00 88.94 148 LYS A O 1
ATOM 1219 N N . ALA A 1 149 ? -8.550 6.881 17.029 1.00 92.44 149 ALA A N 1
ATOM 1220 C CA . ALA A 1 149 ? -9.462 6.607 15.924 1.00 92.44 149 ALA A CA 1
ATOM 1221 C C . ALA A 1 149 ? -9.863 5.127 15.889 1.00 92.44 149 ALA A C 1
ATOM 1223 O O . ALA A 1 149 ? -11.044 4.828 15.781 1.00 92.44 149 ALA A O 1
ATOM 1224 N N . ILE A 1 150 ? -8.910 4.210 16.071 1.00 93.12 150 ILE A N 1
ATOM 1225 C CA . ILE A 1 150 ? -9.142 2.760 16.062 1.00 93.12 150 ILE A CA 1
ATOM 1226 C C . ILE A 1 150 ? -10.136 2.321 17.144 1.00 93.12 150 ILE A C 1
ATOM 1228 O O . ILE A 1 150 ? -10.916 1.409 16.902 1.00 93.12 150 ILE A O 1
ATOM 1232 N N . ARG A 1 151 ? -10.188 3.001 18.297 1.00 90.56 151 ARG A N 1
ATOM 1233 C CA . ARG A 1 151 ? -11.176 2.726 19.359 1.00 90.56 151 ARG A CA 1
ATOM 1234 C C . ARG A 1 151 ? -12.642 2.915 18.942 1.00 90.56 151 ARG A C 1
ATOM 1236 O O . ARG A 1 151 ? -13.516 2.474 19.676 1.00 90.56 151 ARG A O 1
ATOM 1243 N N . TYR A 1 152 ? -12.917 3.564 17.808 1.00 92.25 152 TYR A N 1
ATOM 1244 C CA . TYR A 1 152 ? -14.273 3.658 17.251 1.00 92.25 152 TYR A CA 1
ATOM 1245 C C . TYR A 1 152 ? -14.712 2.395 16.513 1.00 92.25 152 TYR A C 1
ATOM 1247 O O . TYR A 1 152 ? -15.895 2.239 16.230 1.00 92.25 152 TYR A O 1
ATOM 1255 N N . LEU A 1 153 ? -13.778 1.503 16.191 1.00 92.19 153 LEU A N 1
ATOM 1256 C CA . LEU A 1 153 ? -14.113 0.211 15.627 1.00 92.19 153 LEU A CA 1
ATOM 1257 C C . LEU A 1 153 ? -14.745 -0.665 16.717 1.00 92.19 153 LEU A C 1
ATOM 1259 O O . LEU A 1 153 ? -14.095 -0.964 17.721 1.00 92.19 153 LEU A O 1
ATOM 1263 N N . ASP A 1 154 ? -15.996 -1.083 16.522 1.00 89.44 154 ASP A N 1
ATOM 1264 C CA . ASP A 1 154 ? -16.715 -1.892 17.508 1.00 89.44 154 ASP A CA 1
ATOM 1265 C C . ASP A 1 154 ? -16.174 -3.330 17.548 1.00 89.44 154 ASP A C 1
ATOM 1267 O O . ASP A 1 154 ? -16.591 -4.206 16.792 1.00 89.44 154 ASP A O 1
ATOM 1271 N N . THR A 1 155 ? -15.244 -3.594 18.466 1.00 89.94 155 THR A N 1
ATOM 1272 C CA . THR A 1 155 ? -14.657 -4.926 18.675 1.00 89.94 155 THR A CA 1
ATOM 1273 C C . THR A 1 155 ? -15.625 -5.925 19.311 1.00 89.94 155 THR A C 1
ATOM 1275 O O . THR A 1 155 ? -15.371 -7.131 19.270 1.00 89.94 155 THR A O 1
ATOM 1278 N N . SER A 1 156 ? -16.760 -5.473 19.859 1.00 88.25 156 SER A N 1
ATOM 1279 C CA . SER A 1 156 ? -17.822 -6.368 20.332 1.00 88.25 156 SER A CA 1
ATOM 1280 C C . SER A 1 156 ? -18.664 -6.922 19.176 1.00 88.25 156 SER A C 1
ATOM 1282 O O . SER A 1 156 ? -19.190 -8.037 19.269 1.00 88.25 156 SER A O 1
ATOM 1284 N N . CYS A 1 157 ? -18.713 -6.200 18.053 1.00 90.69 157 CYS A N 1
ATOM 1285 C CA . CYS A 1 157 ? -19.389 -6.608 16.833 1.00 90.69 157 CYS A CA 1
ATOM 1286 C C . CYS A 1 157 ? -18.457 -7.435 15.933 1.00 90.69 157 CYS A C 1
ATOM 1288 O O . CYS A 1 157 ? -17.521 -6.938 15.305 1.00 90.69 157 CYS A O 1
ATOM 1290 N N . ARG A 1 158 ? -18.731 -8.741 15.816 1.00 90.62 158 ARG A N 1
ATOM 1291 C CA . ARG A 1 158 ? -17.963 -9.623 14.917 1.00 90.62 158 ARG A CA 1
ATOM 1292 C C . ARG A 1 158 ? -18.068 -9.191 13.451 1.00 90.62 158 ARG A C 1
ATOM 1294 O O . ARG A 1 158 ? -17.099 -9.355 12.715 1.00 90.62 158 ARG A O 1
ATOM 1301 N N . GLU A 1 159 ? -19.231 -8.705 13.035 1.00 94.50 159 GLU A N 1
ATOM 1302 C CA . GLU A 1 159 ? -19.481 -8.280 11.657 1.00 94.50 159 GLU A CA 1
ATOM 1303 C C . GLU A 1 159 ? -18.587 -7.095 11.279 1.00 94.50 159 GLU A C 1
ATOM 1305 O O . GLU A 1 159 ? -17.934 -7.140 10.241 1.00 94.50 159 GLU A O 1
ATOM 1310 N N . ASP A 1 160 ? -18.406 -6.134 12.187 1.00 94.44 160 ASP A N 1
ATOM 1311 C CA . ASP A 1 160 ? -17.515 -4.986 11.987 1.00 94.44 160 ASP A CA 1
ATOM 1312 C C . ASP A 1 160 ? -16.055 -5.413 11.799 1.00 94.44 160 ASP A C 1
ATOM 1314 O O . ASP A 1 160 ? -15.357 -4.867 10.945 1.00 94.44 160 ASP A O 1
ATOM 1318 N N . MET A 1 161 ? -15.592 -6.434 12.530 1.00 95.88 161 MET A N 1
ATOM 1319 C CA . MET A 1 161 ? -14.244 -6.988 12.332 1.00 95.88 161 MET A CA 1
ATOM 1320 C C . MET A 1 161 ? -14.085 -7.655 10.964 1.00 95.88 161 MET A C 1
ATOM 1322 O O . MET A 1 161 ? -13.053 -7.502 10.305 1.00 95.88 161 MET A O 1
ATOM 1326 N N . VAL A 1 162 ? -15.099 -8.412 10.538 1.00 96.69 162 VAL A N 1
ATOM 1327 C CA . VAL A 1 162 ? -15.094 -9.086 9.235 1.00 96.69 162 VAL A CA 1
ATOM 1328 C C . VAL A 1 162 ? -15.104 -8.046 8.119 1.00 96.69 162 VAL A C 1
ATOM 1330 O O . VAL A 1 162 ? -14.263 -8.111 7.224 1.00 96.69 162 VAL A O 1
ATOM 1333 N N . GLU A 1 163 ? -15.970 -7.041 8.197 1.00 97.56 163 GLU A N 1
ATOM 1334 C CA . GLU A 1 163 ? -16.004 -5.941 7.236 1.00 97.56 163 GLU A CA 1
ATOM 1335 C C . GLU A 1 163 ? -14.688 -5.160 7.186 1.00 97.56 163 GLU A C 1
ATOM 1337 O O . GLU A 1 163 ? -14.189 -4.899 6.091 1.00 97.56 163 GLU A O 1
ATOM 1342 N N . ALA A 1 164 ? -14.077 -4.855 8.336 1.00 97.25 164 ALA A N 1
ATOM 1343 C CA . ALA A 1 164 ? -12.770 -4.204 8.386 1.00 97.25 164 ALA A CA 1
ATOM 1344 C C . ALA A 1 164 ? -11.686 -5.054 7.698 1.00 97.25 164 ALA A C 1
ATOM 1346 O O . ALA A 1 164 ? -10.904 -4.530 6.901 1.00 97.25 164 ALA A O 1
ATOM 1347 N N . SER A 1 165 ? -11.659 -6.374 7.931 1.00 97.62 165 SER A N 1
ATOM 1348 C CA . SER A 1 165 ? -10.727 -7.271 7.228 1.00 97.62 165 SER A CA 1
ATOM 1349 C C . SER A 1 165 ? -10.982 -7.329 5.720 1.00 97.62 165 SER A C 1
ATOM 1351 O O . SER A 1 165 ? -10.033 -7.265 4.937 1.00 97.62 165 SER A O 1
ATOM 1353 N N . ASN A 1 166 ? -12.248 -7.344 5.295 1.00 97.81 166 ASN A N 1
ATOM 1354 C CA . ASN A 1 166 ? -12.616 -7.299 3.882 1.00 97.81 166 ASN A CA 1
ATOM 1355 C C . ASN A 1 166 ? -12.215 -5.962 3.251 1.00 97.81 166 ASN A C 1
ATOM 1357 O O . ASN A 1 166 ? -11.750 -5.935 2.116 1.00 97.81 166 ASN A O 1
ATOM 1361 N N . PHE A 1 167 ? -12.330 -4.852 3.984 1.00 97.44 167 PHE A N 1
ATOM 1362 C CA . PHE A 1 167 ? -11.904 -3.531 3.527 1.00 97.44 167 PHE A CA 1
ATOM 1363 C C . PHE A 1 167 ? -10.383 -3.441 3.325 1.00 97.44 167 PHE A C 1
ATOM 1365 O O . PHE A 1 167 ? -9.927 -2.780 2.389 1.00 97.44 167 PHE A O 1
ATOM 1372 N N . LEU A 1 168 ? -9.603 -4.144 4.154 1.00 97.00 168 LEU A N 1
ATOM 1373 C CA . LEU A 1 168 ? -8.152 -4.308 4.001 1.00 97.00 168 LEU A CA 1
ATOM 1374 C C . LEU A 1 168 ? -7.770 -5.282 2.870 1.00 97.00 168 LEU A C 1
ATOM 1376 O O . LEU A 1 168 ? -6.657 -5.214 2.341 1.00 97.00 168 LEU A O 1
ATOM 1380 N N . GLY A 1 169 ? -8.668 -6.193 2.490 1.00 97.00 169 GLY A N 1
ATOM 1381 C CA . GLY A 1 169 ? -8.332 -7.351 1.655 1.00 97.00 169 GLY A CA 1
ATOM 1382 C C . GLY A 1 169 ? -7.444 -8.329 2.413 1.00 97.00 169 GLY A C 1
ATOM 1383 O O . GLY A 1 169 ? -6.413 -8.760 1.902 1.00 97.00 169 GLY A O 1
ATOM 1384 N N . GLY A 1 170 ? -7.799 -8.570 3.670 1.00 96.75 170 GLY A N 1
ATOM 1385 C CA . GLY A 1 170 ? -7.074 -9.409 4.606 1.00 96.75 170 GLY A CA 1
ATOM 1386 C C . GLY A 1 170 ? -7.980 -10.446 5.260 1.00 96.75 170 GLY A C 1
ATOM 1387 O O . GLY A 1 170 ? -9.023 -10.818 4.728 1.00 96.75 170 GLY A O 1
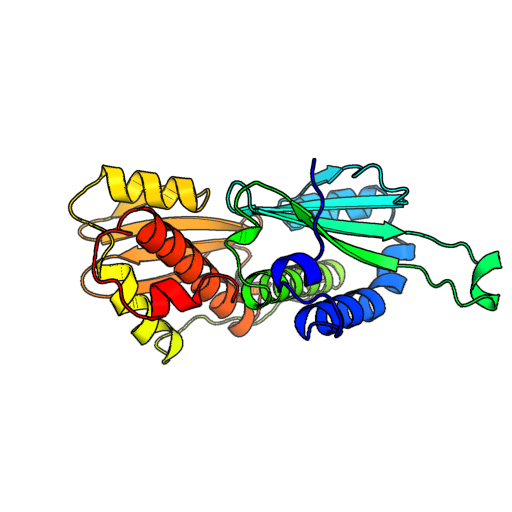ATOM 1388 N N . GLN A 1 171 ? -7.567 -10.914 6.431 1.00 97.25 171 GLN A N 1
ATOM 1389 C CA . GLN A 1 171 ? -8.278 -11.904 7.227 1.00 97.25 171 GLN A CA 1
ATOM 1390 C C . GLN A 1 171 ? -8.502 -11.385 8.643 1.00 97.25 171 GLN A C 1
ATOM 1392 O O . GLN A 1 171 ? -7.689 -10.636 9.185 1.00 97.25 171 GLN A O 1
ATOM 1397 N N . TYR A 1 172 ? -9.601 -11.818 9.249 1.00 97.50 172 TYR A N 1
ATOM 1398 C CA . TYR A 1 172 ? -9.896 -11.580 10.653 1.00 97.50 172 TYR A CA 1
ATOM 1399 C C . TYR A 1 172 ? -9.859 -12.897 11.426 1.00 97.50 172 TYR A C 1
ATOM 1401 O O . TYR A 1 172 ? -10.505 -13.874 11.044 1.00 97.50 172 TYR A O 1
ATOM 1409 N N . ASN A 1 173 ? -9.149 -12.889 12.551 1.00 95.88 173 ASN A N 1
ATOM 1410 C CA . ASN A 1 173 ? -9.112 -13.978 13.516 1.00 95.88 173 ASN A CA 1
ATOM 1411 C C . ASN A 1 173 ? -9.338 -13.436 14.930 1.00 95.88 173 ASN A C 1
ATOM 1413 O O . ASN A 1 173 ? -8.969 -12.306 15.242 1.00 95.88 173 ASN A O 1
ATOM 1417 N N . LYS A 1 174 ? -9.906 -14.260 15.812 1.00 92.94 174 LYS A N 1
ATOM 1418 C CA . LYS A 1 174 ? -9.957 -13.977 17.251 1.00 92.94 174 LYS A CA 1
ATOM 1419 C C . LYS A 1 174 ? -9.032 -14.949 17.973 1.00 92.94 174 LYS A C 1
ATOM 1421 O O . LYS A 1 174 ? -9.211 -16.157 17.839 1.00 92.94 174 LYS A O 1
ATOM 1426 N N . ILE A 1 175 ? -8.051 -14.421 18.700 1.00 89.88 175 ILE A N 1
ATOM 1427 C CA . ILE A 1 175 ? -7.066 -15.193 19.467 1.00 89.88 175 ILE A CA 1
ATOM 1428 C C . ILE A 1 175 ? -7.207 -14.764 20.925 1.00 89.88 175 ILE A C 1
ATOM 1430 O O . ILE A 1 175 ? -6.941 -13.612 21.264 1.00 89.88 175 ILE A O 1
ATOM 1434 N N . ASP A 1 176 ? -7.671 -15.676 21.777 1.00 87.50 176 ASP A N 1
ATOM 1435 C CA . ASP A 1 176 ? -8.037 -15.393 23.168 1.00 87.50 176 ASP A CA 1
ATOM 1436 C C . ASP A 1 176 ? -9.029 -14.212 23.277 1.00 87.50 176 ASP A C 1
ATOM 1438 O O . ASP A 1 176 ? -10.141 -14.258 22.737 1.00 87.50 176 ASP A O 1
ATOM 1442 N N . SER A 1 177 ? -8.638 -13.140 23.971 1.00 85.81 177 SER A N 1
ATOM 1443 C CA . SER A 1 177 ? -9.400 -11.894 24.096 1.00 85.81 177 SER A CA 1
ATOM 1444 C C . SER A 1 177 ? -9.112 -10.876 22.988 1.00 85.81 177 SER A C 1
ATOM 1446 O O . SER A 1 177 ? -9.786 -9.849 22.931 1.00 85.81 177 SER A O 1
ATOM 1448 N N . LYS A 1 178 ? -8.143 -11.136 22.103 1.00 90.69 178 LYS A N 1
ATOM 1449 C CA . LYS A 1 178 ? -7.695 -10.189 21.078 1.00 90.69 178 LYS A CA 1
ATOM 1450 C C . LYS A 1 178 ? -8.346 -10.455 19.729 1.00 90.69 178 LYS A C 1
ATOM 1452 O O . LYS A 1 178 ? -8.447 -11.593 19.265 1.00 90.69 178 LYS A O 1
ATOM 1457 N N . HIS A 1 179 ? -8.726 -9.377 19.063 1.00 94.81 179 HIS A N 1
ATOM 1458 C CA . HIS A 1 179 ? -9.145 -9.385 17.670 1.00 94.81 179 HIS A CA 1
ATOM 1459 C C . HIS A 1 179 ? -7.925 -9.084 16.803 1.00 94.81 179 HIS A C 1
ATOM 1461 O O . HIS A 1 179 ? -7.198 -8.133 17.068 1.00 94.81 179 HIS A O 1
ATOM 1467 N N . VAL A 1 180 ? -7.670 -9.904 15.790 1.00 96.19 180 VAL A N 1
ATOM 1468 C CA . VAL A 1 180 ? -6.481 -9.794 14.944 1.00 96.19 180 VAL A CA 1
ATOM 1469 C C . VAL A 1 180 ? -6.909 -9.623 13.498 1.00 96.19 1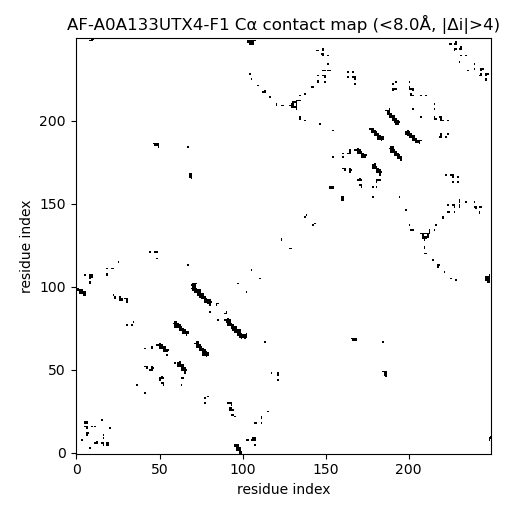80 VAL A C 1
ATOM 1471 O O . VAL A 1 180 ? -7.549 -10.508 12.928 1.00 96.19 180 VAL A O 1
ATOM 1474 N N . LEU A 1 181 ? -6.549 -8.484 12.913 1.00 97.75 181 LEU A N 1
ATOM 1475 C CA . LEU A 1 181 ? -6.674 -8.222 11.483 1.00 97.75 181 LEU A CA 1
ATOM 1476 C C . LEU A 1 181 ? -5.308 -8.453 10.839 1.00 97.75 181 LEU A C 1
ATOM 1478 O O . LEU A 1 181 ? -4.307 -7.893 11.280 1.00 97.75 181 LEU A O 1
ATOM 1482 N N . GLU A 1 182 ? -5.256 -9.283 9.807 1.00 97.44 182 GLU A N 1
ATOM 1483 C CA . GLU A 1 182 ? -4.023 -9.631 9.107 1.00 97.44 182 GLU A CA 1
ATOM 1484 C C . GLU A 1 182 ? -4.151 -9.293 7.626 1.00 97.44 182 GLU A C 1
ATOM 1486 O O . GLU A 1 182 ? -5.141 -9.648 6.988 1.00 97.44 182 GLU A O 1
ATOM 1491 N N . LYS A 1 183 ? -3.135 -8.645 7.060 1.00 97.38 183 LYS A N 1
ATOM 1492 C CA . LYS A 1 183 ? -3.047 -8.380 5.628 1.00 97.38 183 LYS A CA 1
ATOM 1493 C C . LYS A 1 183 ? -1.688 -8.788 5.093 1.00 97.38 183 LYS A C 1
ATOM 1495 O O . LYS A 1 183 ? -0.666 -8.274 5.535 1.00 97.38 183 LYS A O 1
ATOM 1500 N N . GLU A 1 184 ? -1.684 -9.649 4.086 1.00 97.38 184 GLU A N 1
ATOM 1501 C CA . GLU A 1 184 ? -0.488 -9.909 3.294 1.00 97.38 184 GLU A CA 1
ATOM 1502 C C . GLU A 1 184 ? -0.267 -8.752 2.310 1.00 97.38 184 GLU A C 1
ATOM 1504 O O . GLU A 1 184 ? -1.139 -8.437 1.495 1.00 97.38 184 GLU A O 1
ATOM 1509 N N . PHE A 1 185 ? 0.876 -8.072 2.435 1.00 94.88 185 PHE A N 1
ATOM 1510 C CA . PHE A 1 185 ? 1.267 -7.003 1.511 1.00 94.88 185 PHE A CA 1
ATOM 1511 C C . PHE A 1 185 ? 2.190 -7.525 0.433 1.00 94.88 185 PHE A C 1
ATOM 1513 O O . PHE A 1 185 ? 2.018 -7.169 -0.723 1.00 94.88 185 PHE A O 1
ATOM 1520 N N . PHE A 1 186 ? 3.150 -8.366 0.792 1.00 96.25 186 PHE A N 1
ATOM 1521 C CA . PHE A 1 186 ? 4.004 -9.082 -0.146 1.00 96.25 186 PHE A CA 1
ATOM 1522 C C . PHE A 1 186 ? 3.877 -10.569 0.184 1.00 96.25 186 PHE A C 1
ATOM 1524 O O . PHE A 1 186 ? 3.617 -10.881 1.344 1.00 96.25 186 PHE A O 1
ATOM 1531 N N . PRO A 1 187 ? 4.054 -11.484 -0.781 1.00 96.25 187 PRO A N 1
ATOM 1532 C CA . PRO A 1 187 ? 4.084 -12.913 -0.489 1.00 96.25 187 PRO A CA 1
ATOM 1533 C C . PRO A 1 187 ? 5.016 -13.189 0.690 1.00 96.25 187 PRO A C 1
ATOM 1535 O O . PRO A 1 187 ? 6.159 -12.735 0.660 1.00 96.25 187 PRO A O 1
ATOM 1538 N N . GLU A 1 188 ? 4.517 -13.872 1.723 1.00 94.75 188 GLU A N 1
ATOM 1539 C CA . GLU A 1 188 ? 5.262 -14.204 2.950 1.00 94.75 188 GLU A CA 1
ATOM 1540 C C . GLU A 1 188 ? 5.661 -12.987 3.818 1.00 94.75 188 GLU A C 1
ATOM 1542 O O . GLU A 1 188 ? 6.509 -13.111 4.703 1.00 94.75 188 GLU A O 1
ATOM 1547 N N . LEU A 1 189 ? 5.047 -11.815 3.610 1.00 95.25 189 L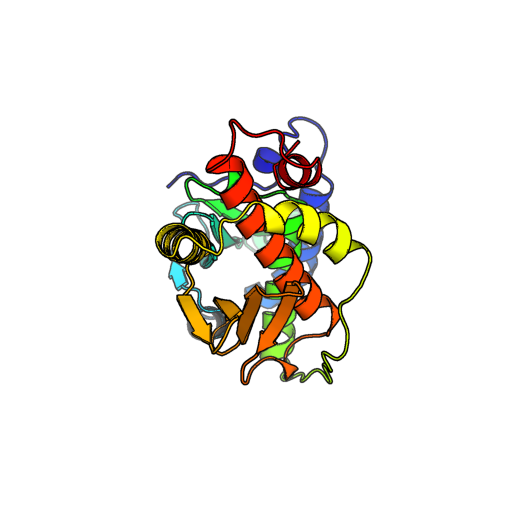EU A N 1
ATOM 1548 C CA . LEU A 1 189 ? 5.127 -10.659 4.507 1.00 95.25 189 LEU A CA 1
ATOM 1549 C C . LEU A 1 189 ? 3.732 -10.098 4.792 1.00 95.25 189 LEU A C 1
ATOM 1551 O O . LEU A 1 189 ? 3.053 -9.521 3.933 1.00 95.25 189 LEU A O 1
ATOM 1555 N N . LYS A 1 190 ? 3.339 -10.206 6.056 1.00 96.56 190 LYS A N 1
ATOM 1556 C CA . LYS A 1 190 ? 2.021 -9.822 6.543 1.00 96.56 190 LYS A CA 1
ATOM 1557 C C . LYS A 1 190 ? 2.114 -8.747 7.605 1.00 96.56 190 LYS A C 1
ATOM 1559 O O . LYS A 1 190 ? 2.916 -8.863 8.525 1.00 96.56 190 LYS A O 1
ATOM 1564 N N . VAL A 1 191 ? 1.229 -7.763 7.535 1.00 95.94 191 VAL A N 1
ATOM 1565 C CA . VAL A 1 191 ? 0.973 -6.827 8.629 1.00 95.94 191 VAL A CA 1
ATOM 1566 C C . VAL A 1 191 ? -0.131 -7.405 9.509 1.00 95.94 191 VAL A C 1
ATOM 1568 O O . VAL A 1 191 ? -1.198 -7.769 9.011 1.00 95.94 191 VAL A O 1
ATOM 1571 N N . LYS A 1 192 ? 0.115 -7.473 10.817 1.00 95.19 192 LYS A N 1
ATOM 1572 C CA . LYS A 1 192 ? -0.847 -7.881 11.844 1.00 95.19 192 LYS A CA 1
ATOM 1573 C C . LYS A 1 192 ? -1.213 -6.695 12.716 1.00 95.19 192 LYS A C 1
ATOM 1575 O O . LYS A 1 192 ? -0.327 -6.019 13.231 1.00 95.19 192 LYS A O 1
ATOM 1580 N N . ILE A 1 193 ? -2.511 -6.486 12.906 1.00 94.56 193 ILE A N 1
ATOM 1581 C CA . ILE A 1 193 ? -3.087 -5.507 13.826 1.00 94.56 193 ILE A CA 1
ATOM 1582 C C . ILE A 1 193 ? -3.819 -6.271 14.925 1.00 94.56 193 ILE A C 1
ATOM 1584 O O . ILE A 1 193 ? -4.835 -6.911 14.660 1.00 94.56 193 ILE A O 1
ATOM 1588 N N . GLU A 1 194 ? -3.308 -6.208 16.151 1.00 93.31 194 GLU A N 1
ATOM 1589 C CA . GLU A 1 194 ? -3.976 -6.750 17.331 1.00 93.31 194 GLU A CA 1
ATOM 1590 C C . GLU A 1 194 ? -4.764 -5.646 18.038 1.00 93.31 194 GLU A C 1
ATOM 1592 O O . GLU A 1 194 ? -4.218 -4.607 18.419 1.00 93.31 194 GLU A O 1
ATOM 1597 N N . LEU A 1 195 ? -6.052 -5.906 18.231 1.00 91.06 195 LEU A N 1
ATOM 1598 C CA . LEU A 1 195 ? -7.012 -5.073 18.935 1.00 91.06 195 LEU A CA 1
ATOM 1599 C C . LEU A 1 195 ? -7.392 -5.790 20.239 1.00 91.06 195 LEU A C 1
ATOM 1601 O O . LEU A 1 195 ? -7.999 -6.864 20.222 1.00 91.06 195 LEU A O 1
ATOM 1605 N N . GLY A 1 196 ? -7.008 -5.207 21.368 1.00 80.62 196 GLY A N 1
ATOM 1606 C CA . GLY A 1 196 ? -7.32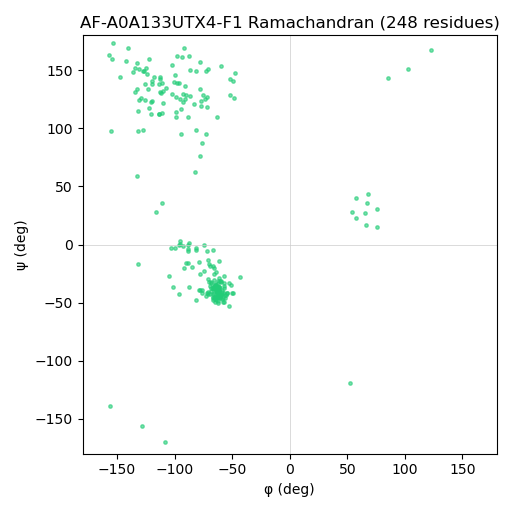5 -5.674 22.718 1.00 80.62 196 GLY A CA 1
ATOM 1607 C C . GLY A 1 196 ? -7.254 -4.496 23.685 1.00 80.62 196 GLY A C 1
ATOM 1608 O O . GLY A 1 196 ? -7.663 -3.396 23.321 1.00 80.62 196 GLY A O 1
ATOM 1609 N N . ASP A 1 197 ? -6.686 -4.702 24.875 1.00 79.44 197 ASP A N 1
ATOM 1610 C CA . ASP A 1 197 ? -6.450 -3.607 25.831 1.00 79.44 197 ASP A CA 1
ATOM 1611 C C . ASP A 1 197 ? -5.500 -2.536 25.261 1.00 79.44 197 ASP A C 1
ATOM 1613 O O . ASP A 1 197 ? -5.720 -1.342 25.457 1.00 79.44 197 ASP A O 1
ATOM 1617 N N . ASP A 1 198 ? -4.493 -2.973 24.495 1.00 83.12 198 ASP A N 1
ATOM 1618 C CA . ASP A 1 198 ? -3.557 -2.119 23.762 1.00 83.12 198 ASP A CA 1
ATOM 1619 C C . ASP A 1 198 ? -3.636 -2.405 22.255 1.00 83.12 198 ASP A C 1
ATOM 1621 O O . ASP A 1 198 ? -3.683 -3.566 21.835 1.00 83.12 198 ASP A O 1
ATOM 1625 N N . LEU A 1 199 ? -3.558 -1.353 21.434 1.00 88.38 199 LEU A N 1
ATOM 1626 C CA . LEU A 1 199 ? -3.357 -1.481 19.989 1.00 88.38 199 LEU A CA 1
ATOM 1627 C C . LEU A 1 199 ? -1.906 -1.877 19.693 1.00 88.38 199 LEU A C 1
ATOM 1629 O O . LEU A 1 199 ? -0.974 -1.163 20.072 1.00 88.38 199 LEU A O 1
ATOM 1633 N N . ARG A 1 200 ? -1.706 -2.967 18.946 1.00 89.06 200 ARG A N 1
ATOM 1634 C CA . ARG A 1 200 ? -0.387 -3.353 18.417 1.00 89.06 200 ARG A CA 1
ATOM 1635 C C . ARG A 1 200 ? -0.459 -3.550 16.913 1.00 89.06 200 ARG A C 1
ATOM 1637 O O . ARG A 1 200 ? -1.402 -4.155 16.419 1.00 89.06 200 ARG A O 1
ATOM 1644 N N . ALA A 1 201 ? 0.554 -3.073 16.200 1.00 90.88 201 ALA A N 1
ATOM 1645 C CA . ALA A 1 201 ? 0.721 -3.341 14.780 1.00 90.88 201 ALA A CA 1
ATOM 1646 C C . ALA A 1 201 ? 2.174 -3.714 14.498 1.00 90.88 201 ALA A C 1
ATOM 1648 O O . ALA A 1 201 ? 3.080 -3.033 14.974 1.00 90.88 201 ALA A O 1
ATOM 1649 N N . PHE A 1 202 ? 2.388 -4.799 13.764 1.00 90.38 202 PHE A N 1
ATOM 1650 C CA . PHE A 1 202 ? 3.719 -5.319 13.458 1.00 90.38 202 PHE A CA 1
ATOM 1651 C C . PHE A 1 202 ? 3.684 -6.179 12.194 1.00 90.38 202 PHE A C 1
ATOM 1653 O O . PHE A 1 202 ? 2.617 -6.606 11.746 1.00 90.38 202 PHE A O 1
ATOM 1660 N N . CYS A 1 203 ? 4.852 -6.429 11.613 1.00 91.75 203 CYS A N 1
ATOM 1661 C CA . CYS A 1 203 ? 5.005 -7.272 10.440 1.00 91.75 203 CYS A CA 1
ATOM 1662 C C . CYS A 1 203 ? 5.475 -8.677 10.842 1.00 91.75 203 CYS A C 1
ATOM 1664 O O . CYS A 1 203 ? 6.231 -8.863 11.791 1.00 91.75 203 CYS A O 1
ATOM 1666 N N . THR A 1 204 ? 5.025 -9.695 10.115 1.00 92.38 204 THR A N 1
ATOM 1667 C CA . THR A 1 204 ? 5.410 -11.096 10.325 1.00 92.38 204 THR A CA 1
ATOM 1668 C C . THR A 1 204 ? 5.548 -11.828 9.001 1.00 92.38 204 THR A C 1
ATOM 1670 O O . THR A 1 204 ? 4.914 -11.448 8.017 1.00 92.38 204 THR A O 1
ATOM 1673 N N . GLY A 1 205 ? 6.309 -12.918 9.010 1.00 92.56 205 GLY A N 1
ATOM 1674 C CA . GLY A 1 205 ? 6.505 -13.796 7.862 1.00 92.56 205 GLY A CA 1
ATOM 1675 C C . GLY A 1 205 ? 7.976 -13.934 7.489 1.00 92.56 205 GLY A C 1
ATOM 1676 O O . GLY A 1 205 ? 8.833 -13.198 7.980 1.00 92.56 205 GLY A O 1
ATOM 1677 N N . ASP A 1 206 ? 8.266 -14.903 6.627 1.00 90.88 206 ASP A N 1
ATOM 1678 C CA . ASP A 1 206 ? 9.638 -15.304 6.299 1.00 90.88 206 ASP A CA 1
ATOM 1679 C C . ASP A 1 206 ? 10.407 -14.208 5.552 1.00 90.88 206 ASP A C 1
ATOM 1681 O O . ASP A 1 206 ? 11.639 -14.196 5.542 1.00 90.88 206 ASP A O 1
ATOM 1685 N N . ARG A 1 207 ? 9.692 -13.237 4.971 1.00 89.69 207 ARG A N 1
ATOM 1686 C CA . ARG A 1 207 ? 10.294 -12.115 4.248 1.00 89.69 207 ARG A CA 1
ATOM 1687 C C . ARG A 1 207 ? 10.545 -10.864 5.065 1.00 89.69 207 ARG A C 1
ATOM 1689 O O . ARG A 1 207 ? 11.126 -9.931 4.516 1.00 89.69 207 ARG A O 1
ATOM 1696 N N . THR A 1 208 ? 10.199 -10.829 6.351 1.00 89.94 208 THR A N 1
ATOM 1697 C CA . THR A 1 208 ? 10.514 -9.682 7.220 1.00 89.94 208 THR A CA 1
ATOM 1698 C C . THR A 1 208 ? 11.990 -9.236 7.131 1.00 89.94 208 THR A C 1
ATOM 1700 O O . THR A 1 208 ? 12.211 -8.036 6.978 1.00 89.94 208 THR A O 1
ATOM 1703 N N . PRO A 1 209 ? 13.004 -10.133 7.084 1.00 86.94 209 PRO A N 1
ATOM 1704 C CA . PRO A 1 209 ? 14.414 -9.738 6.939 1.00 86.94 209 PRO A CA 1
ATOM 1705 C C . PRO A 1 209 ? 14.782 -9.084 5.595 1.00 86.94 209 PRO A C 1
ATOM 1707 O O . PRO A 1 209 ? 15.914 -8.668 5.399 1.00 86.94 209 PRO A O 1
ATOM 1710 N N . SER A 1 210 ? 13.873 -9.001 4.621 1.00 89.38 210 SER A N 1
ATOM 1711 C CA . SER A 1 210 ? 14.133 -8.305 3.345 1.00 89.38 210 SER A CA 1
ATOM 1712 C C . SER A 1 210 ? 13.801 -6.806 3.394 1.00 89.38 210 SER A C 1
ATOM 1714 O O . SER A 1 210 ? 13.915 -6.102 2.382 1.00 89.38 210 SER A O 1
ATOM 1716 N N . PHE A 1 211 ? 13.361 -6.322 4.555 1.00 90.00 211 PHE A N 1
ATOM 1717 C CA . PHE A 1 211 ? 12.894 -4.962 4.780 1.00 90.00 211 PHE A CA 1
ATOM 1718 C C . PHE A 1 211 ? 13.627 -4.344 5.966 1.00 90.00 211 PHE A C 1
ATOM 1720 O O . PHE A 1 211 ? 14.035 -5.025 6.907 1.00 90.00 211 PHE A O 1
ATOM 1727 N N . THR A 1 212 ? 13.795 -3.032 5.906 1.00 89.06 212 THR A N 1
ATOM 1728 C CA . THR A 1 212 ? 14.284 -2.230 7.026 1.00 89.06 212 THR A CA 1
ATOM 1729 C C . THR A 1 212 ? 13.168 -2.004 8.043 1.00 89.06 212 THR A C 1
ATOM 1731 O O . THR A 1 212 ? 11.989 -2.005 7.683 1.00 89.06 212 THR A O 1
ATOM 1734 N N . ASP A 1 213 ? 13.528 -1.728 9.297 1.00 86.44 213 ASP A N 1
ATOM 1735 C CA . ASP A 1 213 ? 12.545 -1.422 10.347 1.00 86.44 213 ASP A CA 1
ATOM 1736 C C . ASP A 1 213 ? 11.627 -0.267 9.938 1.00 86.44 213 ASP A C 1
ATOM 1738 O O . ASP A 1 213 ? 10.413 -0.359 10.077 1.00 86.44 213 ASP A O 1
ATOM 1742 N N . HIS A 1 214 ? 12.190 0.776 9.319 1.00 87.69 214 HIS A N 1
ATOM 1743 C CA . HIS A 1 214 ? 11.416 1.911 8.829 1.00 87.69 214 HIS A CA 1
ATOM 1744 C C . HIS A 1 214 ? 10.351 1.511 7.796 1.00 87.69 214 HIS A C 1
ATOM 1746 O O . HIS A 1 214 ? 9.218 1.975 7.870 1.00 87.69 214 HIS A O 1
ATOM 1752 N N . GLU A 1 215 ? 10.674 0.635 6.844 1.00 91.81 215 GLU A N 1
ATOM 1753 C CA . GLU A 1 215 ? 9.706 0.184 5.835 1.00 91.81 215 GLU A CA 1
ATOM 1754 C C . GLU A 1 215 ? 8.606 -0.683 6.458 1.00 91.81 215 GLU A C 1
ATOM 1756 O O . GLU A 1 215 ? 7.431 -0.536 6.119 1.00 91.81 215 GLU A O 1
ATOM 1761 N N . LEU A 1 216 ? 8.966 -1.562 7.397 1.00 91.25 216 LEU A N 1
ATOM 1762 C CA . LEU A 1 216 ? 7.993 -2.380 8.120 1.00 91.25 216 LEU A CA 1
ATOM 1763 C C . LEU A 1 216 ? 7.060 -1.516 8.986 1.00 91.25 216 LEU A C 1
ATOM 1765 O O . LEU A 1 216 ? 5.861 -1.794 9.091 1.00 91.25 216 LEU A O 1
ATOM 1769 N N . ASP A 1 217 ? 7.597 -0.444 9.562 1.00 89.12 217 ASP A N 1
ATOM 1770 C CA . ASP A 1 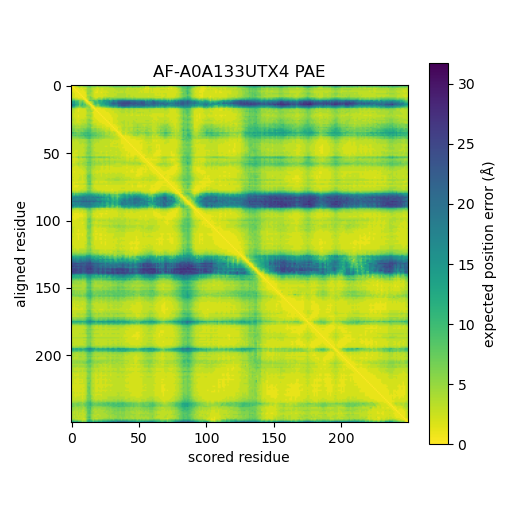217 ? 6.864 0.559 10.325 1.00 89.12 217 ASP A CA 1
ATOM 1771 C C . ASP A 1 217 ? 5.866 1.320 9.446 1.00 89.12 217 ASP A C 1
ATOM 1773 O O . ASP A 1 217 ? 4.702 1.494 9.822 1.00 89.12 217 ASP A O 1
ATOM 1777 N N . LEU A 1 218 ? 6.294 1.734 8.250 1.00 91.19 218 LEU A N 1
ATOM 1778 C CA . LEU A 1 218 ? 5.431 2.382 7.265 1.00 91.19 218 LEU A CA 1
ATOM 1779 C C . LEU A 1 218 ? 4.278 1.463 6.842 1.00 91.19 218 LEU A C 1
ATOM 1781 O O . LEU A 1 218 ? 3.127 1.896 6.853 1.00 91.19 218 LEU A O 1
ATOM 1785 N N . LEU A 1 219 ? 4.539 0.180 6.563 1.00 94.25 219 LEU A N 1
ATOM 1786 C CA . LEU A 1 219 ? 3.484 -0.788 6.229 1.00 94.25 219 LEU A CA 1
ATOM 1787 C C . LEU A 1 219 ? 2.442 -0.923 7.351 1.00 94.25 219 LEU A C 1
ATOM 1789 O O . LEU A 1 219 ? 1.235 -0.934 7.083 1.00 94.25 219 LEU A O 1
ATOM 1793 N N . ALA A 1 220 ? 2.883 -0.967 8.611 1.00 93.31 220 ALA A N 1
ATOM 1794 C CA . ALA A 1 220 ? 1.986 -0.979 9.765 1.00 93.31 220 ALA A CA 1
ATOM 1795 C C . ALA A 1 220 ? 1.146 0.310 9.850 1.00 93.31 220 ALA A C 1
ATOM 1797 O O . ALA A 1 220 ? -0.074 0.252 10.029 1.00 93.31 220 ALA A O 1
ATOM 1798 N N . VAL A 1 221 ? 1.775 1.473 9.661 1.00 92.44 221 VAL A N 1
ATOM 1799 C CA . VAL A 1 221 ? 1.109 2.784 9.671 1.00 92.44 221 VAL A CA 1
ATOM 1800 C C . VAL A 1 221 ? 0.076 2.912 8.551 1.00 92.44 221 VAL A C 1
ATOM 1802 O O . VAL A 1 221 ? -1.046 3.349 8.817 1.00 92.44 221 VAL A O 1
ATOM 1805 N N . TYR A 1 222 ? 0.405 2.505 7.326 1.00 94.19 222 TYR A N 1
ATOM 1806 C CA . TYR A 1 222 ? -0.518 2.559 6.192 1.00 94.19 222 TYR A CA 1
ATOM 1807 C C . TYR A 1 222 ? -1.701 1.614 6.383 1.00 94.19 222 TYR A C 1
ATOM 1809 O O . TYR A 1 222 ? -2.838 1.985 6.088 1.00 94.19 222 TYR A O 1
ATOM 1817 N N . THR A 1 223 ? -1.464 0.439 6.970 1.00 95.69 223 THR A N 1
ATOM 1818 C CA . THR A 1 223 ? -2.538 -0.497 7.331 1.00 95.69 223 THR A CA 1
ATOM 1819 C C . THR A 1 223 ? -3.492 0.129 8.345 1.00 95.69 223 THR A C 1
ATOM 1821 O O . THR A 1 223 ? -4.708 0.084 8.160 1.00 95.69 223 THR A O 1
ATOM 1824 N N . LEU A 1 224 ? -2.961 0.782 9.385 1.00 95.19 224 LEU A N 1
ATOM 1825 C CA . LEU A 1 224 ? -3.776 1.516 10.356 1.00 95.19 224 LEU A CA 1
ATOM 1826 C C . LEU A 1 224 ? -4.542 2.672 9.704 1.00 95.19 224 LEU A C 1
ATOM 1828 O O . LEU A 1 224 ? -5.730 2.826 9.974 1.00 95.19 224 LEU A O 1
ATOM 1832 N N . ASN A 1 225 ? -3.907 3.457 8.827 1.00 95.56 225 ASN A N 1
ATOM 1833 C CA . ASN A 1 225 ? -4.585 4.525 8.083 1.00 95.56 225 ASN A CA 1
ATOM 1834 C C . ASN A 1 225 ? -5.768 3.971 7.282 1.00 95.56 225 ASN A C 1
ATOM 1836 O O . ASN A 1 225 ? -6.842 4.569 7.271 1.00 95.56 225 ASN A O 1
ATOM 1840 N N . HIS A 1 226 ? -5.604 2.808 6.650 1.00 96.31 226 HIS A N 1
ATOM 1841 C CA . HIS A 1 226 ? -6.667 2.181 5.870 1.00 96.31 226 HIS A CA 1
ATOM 1842 C C . HIS A 1 226 ? -7.820 1.656 6.737 1.00 96.31 226 HIS A C 1
ATOM 1844 O O . HIS A 1 226 ? -8.980 1.809 6.360 1.00 96.31 226 HIS A O 1
ATOM 1850 N N . ILE A 1 227 ? -7.541 1.136 7.937 1.00 96.38 227 ILE A N 1
ATOM 1851 C CA . ILE A 1 227 ? -8.594 0.821 8.923 1.00 96.38 227 ILE A CA 1
ATOM 1852 C C . ILE A 1 227 ? -9.306 2.101 9.381 1.00 96.38 227 ILE A C 1
ATOM 1854 O O . ILE A 1 227 ? -10.526 2.123 9.517 1.00 96.38 227 ILE A O 1
ATOM 1858 N N . ILE A 1 228 ? -8.575 3.198 9.580 1.00 96.38 228 ILE A N 1
ATOM 1859 C CA . ILE A 1 228 ? -9.169 4.487 9.955 1.00 96.38 228 ILE A CA 1
ATOM 1860 C C . ILE A 1 228 ? -10.074 5.025 8.840 1.00 96.38 228 ILE A C 1
ATOM 1862 O O . ILE A 1 228 ? -11.125 5.581 9.144 1.00 96.38 228 ILE A O 1
ATOM 1866 N N . ARG A 1 229 ? -9.738 4.807 7.561 1.00 96.19 229 ARG A N 1
ATOM 1867 C CA . ARG A 1 229 ? -10.642 5.113 6.436 1.00 96.19 229 ARG A CA 1
ATOM 1868 C C . ARG A 1 229 ? -11.931 4.303 6.522 1.00 96.19 229 ARG A C 1
ATOM 1870 O O . ARG A 1 229 ? -13.002 4.875 6.352 1.00 96.19 229 ARG A O 1
ATOM 1877 N N . PHE A 1 230 ? -11.845 3.007 6.829 1.00 96.69 230 PHE A N 1
ATOM 1878 C CA . PHE A 1 230 ? -13.035 2.183 7.062 1.00 96.69 230 PHE A CA 1
ATOM 1879 C C . PHE A 1 230 ? -13.907 2.759 8.183 1.00 96.69 230 PHE A C 1
ATOM 1881 O O . PHE A 1 230 ? -15.098 2.972 7.979 1.00 96.69 230 PHE A O 1
ATOM 1888 N N . ILE A 1 231 ? -13.305 3.089 9.329 1.00 96.25 231 ILE A N 1
ATOM 1889 C CA . ILE A 1 231 ? -13.999 3.706 10.470 1.00 96.25 231 ILE A CA 1
ATOM 1890 C C . ILE A 1 231 ? -14.663 5.024 10.051 1.00 96.25 231 ILE A C 1
ATOM 1892 O O . ILE A 1 231 ? -15.827 5.256 10.362 1.00 96.25 231 ILE A O 1
ATOM 1896 N N . ALA A 1 232 ? -13.947 5.876 9.320 1.00 96.06 232 ALA A N 1
ATOM 1897 C CA . ALA A 1 232 ? -14.459 7.165 8.874 1.00 96.06 232 ALA A CA 1
ATOM 1898 C C . ALA A 1 232 ? -15.662 7.047 7.934 1.00 96.06 232 ALA A C 1
ATOM 1900 O O . ALA A 1 232 ? -16.586 7.852 8.023 1.00 96.06 232 ALA A O 1
ATOM 1901 N N . LEU A 1 233 ? -15.656 6.041 7.058 1.00 95.00 233 LEU A N 1
ATOM 1902 C CA . LEU A 1 233 ? -16.753 5.776 6.132 1.00 95.00 233 LEU A CA 1
ATOM 1903 C C . LEU A 1 233 ? -17.944 5.107 6.827 1.00 95.00 233 LEU A C 1
ATOM 1905 O O . LEU A 1 233 ? -19.082 5.467 6.551 1.00 95.00 233 LEU A O 1
ATOM 1909 N N . LYS A 1 234 ? -17.698 4.146 7.726 1.00 95.44 234 LYS A N 1
ATOM 1910 C CA . LYS A 1 234 ? -18.757 3.380 8.399 1.00 95.44 234 LYS A CA 1
ATOM 1911 C C . LYS A 1 234 ? -19.457 4.178 9.498 1.00 95.44 234 LYS A C 1
ATOM 1913 O O . LYS A 1 234 ? -20.669 4.079 9.652 1.00 95.44 234 LYS A O 1
ATOM 1918 N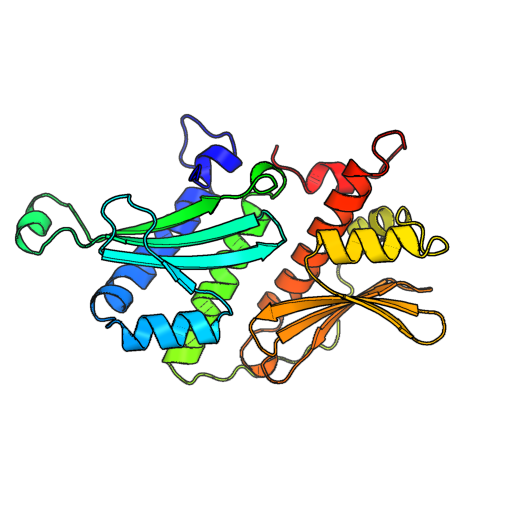 N . TYR A 1 235 ? -18.704 4.967 10.258 1.00 94.88 235 TYR A N 1
ATOM 1919 C CA . TYR A 1 235 ? -19.210 5.721 11.406 1.00 94.88 235 TYR A CA 1
ATOM 1920 C C . TYR A 1 235 ? -19.220 7.231 11.131 1.00 94.88 235 TYR A C 1
ATOM 1922 O O . TYR A 1 235 ? -18.963 8.031 12.032 1.00 94.88 235 TYR A O 1
ATOM 1930 N N . SER A 1 236 ? -19.510 7.629 9.887 1.00 92.38 236 SER A N 1
ATOM 1931 C CA . SER A 1 236 ? -19.484 9.027 9.428 1.00 92.38 236 SER A CA 1
ATOM 1932 C C . SER A 1 236 ? -20.392 9.963 10.229 1.00 92.38 236 SER A C 1
ATOM 1934 O O . SER A 1 236 ? -20.109 11.154 10.332 1.00 92.38 236 SER A O 1
ATOM 1936 N N . ASP A 1 237 ? -21.459 9.421 10.819 1.00 92.00 237 ASP A N 1
ATOM 1937 C CA . ASP A 1 237 ? -22.440 10.174 11.607 1.00 92.00 237 ASP A CA 1
ATOM 1938 C C . ASP A 1 237 ? -21.981 10.437 13.054 1.00 92.00 237 ASP A C 1
ATOM 1940 O O . ASP A 1 237 ? -22.661 11.124 13.819 1.00 92.00 237 ASP A O 1
ATOM 1944 N N . GLN A 1 238 ? -20.828 9.895 13.458 1.00 92.12 238 GLN A N 1
ATOM 1945 C CA . GLN A 1 238 ? -20.265 10.080 14.793 1.00 92.12 238 GLN A CA 1
ATOM 1946 C C . GLN A 1 238 ? -19.266 11.244 14.843 1.00 92.12 238 GLN A C 1
ATOM 1948 O O . GLN A 1 238 ? -18.697 11.676 13.840 1.00 92.12 238 GLN A O 1
ATOM 1953 N N . ASN A 1 239 ? -18.991 11.744 16.052 1.00 92.19 239 ASN A N 1
ATOM 1954 C CA . ASN A 1 239 ? -17.970 12.772 16.267 1.00 92.19 239 ASN A CA 1
ATOM 1955 C C . ASN A 1 239 ? -16.557 12.163 16.257 1.00 92.19 239 ASN A C 1
ATOM 1957 O O . ASN A 1 239 ? -15.939 11.959 17.303 1.00 92.19 239 ASN A O 1
ATOM 1961 N N . LEU A 1 240 ? -16.067 11.845 15.061 1.00 93.12 240 LEU A N 1
ATOM 1962 C CA . LEU A 1 240 ? -14.800 11.149 14.872 1.00 93.12 240 LEU A CA 1
ATOM 1963 C C . LEU A 1 240 ? -13.569 12.035 15.162 1.00 93.12 240 LEU A C 1
ATOM 1965 O O . LEU A 1 240 ? -13.595 13.244 14.908 1.00 93.12 240 LEU A O 1
ATOM 1969 N N . PRO A 1 241 ? -12.449 11.449 15.634 1.00 92.06 241 PRO A N 1
ATOM 1970 C CA . PRO A 1 241 ? -11.198 12.172 15.844 1.00 92.06 241 PRO A CA 1
ATOM 1971 C C . PRO A 1 241 ? -10.659 12.810 14.558 1.00 92.06 241 PRO A C 1
ATOM 1973 O O . PRO A 1 241 ? -10.848 12.290 13.462 1.00 92.06 241 PRO A O 1
ATOM 1976 N N . GLU A 1 242 ? -9.880 13.887 14.695 1.00 90.94 242 GLU A N 1
ATOM 1977 C CA . GLU A 1 242 ? -9.254 14.596 13.563 1.00 90.94 242 GLU A CA 1
ATOM 1978 C C . GLU A 1 242 ? -8.444 13.661 12.644 1.00 90.94 242 GLU A C 1
ATOM 1980 O O . GLU A 1 242 ? -8.416 13.850 11.428 1.00 90.94 242 GLU A O 1
ATOM 1985 N N . MET A 1 243 ? -7.831 12.613 13.208 1.00 91.50 243 MET A N 1
ATOM 1986 C CA . MET A 1 243 ? -7.087 11.611 12.443 1.00 91.50 243 MET A CA 1
ATOM 1987 C C . MET A 1 243 ? -7.947 10.941 11.358 1.00 91.50 243 MET A C 1
ATOM 1989 O O . MET A 1 243 ? -7.435 10.672 10.276 1.00 91.50 243 MET A O 1
ATOM 1993 N N . CYS A 1 244 ? -9.253 10.751 11.590 1.00 92.00 244 CYS A N 1
ATOM 1994 C CA . CYS A 1 244 ? -10.179 10.199 10.596 1.00 92.00 244 CYS A CA 1
ATOM 1995 C C . CYS A 1 244 ? -10.342 11.096 9.365 1.00 92.00 244 CYS A C 1
ATOM 1997 O O . CYS A 1 244 ? -10.678 10.594 8.302 1.00 92.00 244 CYS A O 1
ATOM 1999 N N . ARG A 1 245 ? -10.073 12.402 9.478 1.00 91.56 245 ARG A N 1
ATOM 2000 C CA . ARG A 1 245 ? -10.053 13.324 8.330 1.00 91.56 245 ARG A CA 1
ATOM 2001 C C . ARG A 1 245 ? -8.682 13.357 7.657 1.00 91.56 245 ARG A C 1
ATOM 2003 O O . ARG A 1 245 ? -8.605 13.416 6.440 1.00 91.56 245 ARG A O 1
ATOM 2010 N N . LYS A 1 246 ? -7.601 13.262 8.439 1.00 90.62 246 LYS A N 1
ATOM 2011 C CA . LYS A 1 246 ? -6.212 13.327 7.942 1.00 90.62 246 LYS A CA 1
ATOM 2012 C C . LYS A 1 246 ? -5.800 12.157 7.047 1.00 90.62 246 LYS A C 1
ATOM 2014 O O . LYS A 1 246 ? -4.821 12.286 6.325 1.00 90.62 246 LYS A O 1
ATOM 2019 N N . VAL A 1 247 ? -6.506 11.027 7.107 1.00 90.88 247 VAL A N 1
ATOM 2020 C CA . VAL A 1 247 ? -6.222 9.863 6.249 1.00 90.88 247 VAL A CA 1
ATOM 2021 C C . VAL A 1 247 ? -6.823 9.972 4.843 1.00 90.88 247 VAL A C 1
ATOM 2023 O O . VAL A 1 247 ? -6.585 9.082 4.032 1.00 90.88 247 VAL A O 1
ATOM 2026 N N . PHE A 1 248 ? -7.580 11.022 4.526 1.00 90.81 248 PHE A N 1
ATOM 2027 C CA . PHE A 1 248 ? -8.081 11.275 3.172 1.00 90.81 248 PHE A CA 1
ATOM 2028 C C . PHE A 1 248 ? -7.246 12.362 2.478 1.00 90.81 248 PHE A C 1
ATOM 2030 O O . PHE A 1 248 ? -6.654 13.194 3.173 1.00 90.81 248 PHE A O 1
ATOM 2037 N N . PRO A 1 249 ? -7.182 12.370 1.131 1.00 82.25 249 PRO A N 1
ATOM 2038 C CA . PRO A 1 249 ? -6.628 13.496 0.380 1.00 82.25 249 PRO A CA 1
ATOM 2039 C C . PRO A 1 249 ? -7.274 14.822 0.795 1.00 82.25 249 PRO A C 1
ATOM 2041 O O . PRO A 1 249 ? -8.473 14.858 1.086 1.00 82.25 249 PRO A O 1
ATOM 2044 N N . GLN A 1 250 ? -6.469 15.885 0.843 1.00 70.75 250 GLN A N 1
ATOM 2045 C CA . GLN A 1 250 ? -6.913 17.246 1.164 1.00 70.75 250 GLN A CA 1
ATOM 2046 C C . GLN A 1 250 ? -7.107 18.084 -0.096 1.00 70.75 250 GLN A C 1
ATOM 2048 O O . GLN A 1 250 ? -6.453 17.776 -1.117 1.00 70.75 250 GLN A O 1
#

Radius of gyration: 19.0 Å; Cα contacts (8 Å, |Δi|>4): 411; chains: 1; bounding box: 43×39×58 Å

Solvent-accessible surface area (backbone atoms only — not comparable to full-atom values): 13841 Å² total; per-residue (Å²): 133,72,76,42,45,54,35,68,48,48,66,44,88,86,56,88,38,71,57,45,55,49,51,48,52,51,21,69,74,41,36,74,70,56,71,75,57,48,73,68,51,50,52,51,48,17,59,58,50,56,33,41,74,49,84,85,83,77,82,52,80,46,25,39,38,32,66,76,33,62,43,25,31,41,32,46,33,37,33,78,55,54,82,87,30,47,88,76,70,42,66,61,42,44,46,69,36,31,29,50,90,45,37,70,50,46,27,44,67,57,54,48,50,52,47,50,48,49,52,54,39,52,52,30,63,77,69,71,51,75,37,92,41,70,92,80,79,90,85,50,79,76,50,63,58,46,49,65,41,54,69,70,51,54,81,88,39,66,65,55,46,46,51,52,13,53,60,49,55,39,42,62,49,75,57,91,87,30,42,34,39,35,31,69,66,30,66,54,27,27,37,38,36,40,45,54,100,59,82,44,63,43,68,43,52,88,44,48,40,54,33,49,50,69,50,47,49,45,54,32,49,49,52,51,42,54,53,31,48,49,44,40,68,74,48,59,93,50,95,68,52,70,56,45,58,68,46,36,48,111

Sequence (250 aa):
MELISIKEIDNVQSVSSPHDQELKKFGNKWVSRFREFENRDLEKISRLIGGVVDSLGINEEWALTKNFYPEVRFHLSYHYHGEEFSDFGEEDALRFLFSGERVRNATGEDLTGMIDVTLNFIGRSLMGIVCEGNQDKLRNKYFESREKAIRYLDTSCREDMVEASNFLGGQYNKIDSKHVLEKEFFPELKVKIELGDDLRAFCTGDRTPSFTDHELDLLAVYTLNHIIRFIALKYSDQNLPEMCRKVFPQ

pLDDT: mean 87.99, std 11.47, range [48.72, 97.81]